Protein AF-A0A0D6M044-F1 (afdb_monomer)

Radius of gyration: 29.03 Å; Cα contacts (8 Å, |Δi|>4): 238; chains: 1; bounding box: 63×92×65 Å

pLDDT: mean 82.63, std 13.86, range [31.83, 96.88]

Sequence (262 aa):
MFDVSSTEVKHPFPAMMMDVAGEMTFWERTKSLIGHGLMKFFWRRWIADPETELFRRLIRPDFPHLIELSSKCPLVMANTNDLYDMTRPLLAKVVNIGGVGMELADAKPLPKEAILTGTPLIAIPLFGDQPKNARLIERHGIGMILQKGEISVHTVTKALAKVTGNSRYSANAKRLSRMVDRKPVSPSHLLVKWSEFVAEFQTLENLEPAGNKLNFFQYHSLDVIAFLISITAIVLFILFKVVKFAGCRIFSFCKQKKQKAE

InterPro domains:
  IPR002213 UDP-glucuronosyl/UDP-glucosyltransferase [PF00201] (113-250)
  IPR050271 UDP-glycosyltransferase [PTHR48043] (113-234)

Organism: NCBI:txid53326

Structure (mmCIF, N/CA/C/O backbone):
data_AF-A0A0D6M044-F1
#
_entry.id   AF-A0A0D6M044-F1
#
loop_
_atom_site.group_PDB
_atom_site.id
_atom_site.type_symbol
_atom_site.label_atom_id
_atom_site.label_alt_id
_atom_site.label_comp_id
_atom_site.label_asym_id
_atom_site.label_entity_id
_atom_site.label_seq_id
_atom_site.pdbx_PDB_ins_code
_atom_site.Cartn_x
_atom_site.Cartn_y
_atom_site.Cartn_z
_atom_site.occupancy
_atom_site.B_iso_or_equiv
_atom_site.auth_seq_id
_atom_site.auth_comp_id
_atom_site.auth_asym_id
_atom_site.auth_atom_id
_atom_site.pdbx_PDB_model_num
ATOM 1 N N . MET A 1 1 ? 3.783 -8.745 3.804 1.00 31.83 1 MET A N 1
ATOM 2 C CA . MET A 1 1 ? 2.932 -7.765 3.090 1.00 31.83 1 MET A CA 1
ATOM 3 C C . MET A 1 1 ? 3.812 -7.039 2.085 1.00 31.83 1 MET A C 1
ATOM 5 O O . MET A 1 1 ? 4.558 -6.150 2.468 1.00 31.83 1 MET A O 1
ATOM 9 N N . PHE A 1 2 ? 3.836 -7.505 0.835 1.00 33.88 2 PHE A N 1
ATOM 10 C CA . PHE A 1 2 ? 4.642 -6.882 -0.217 1.00 33.88 2 PHE A CA 1
ATOM 11 C C . PHE A 1 2 ? 4.010 -5.540 -0.585 1.00 33.88 2 PHE A C 1
ATOM 13 O O . PHE A 1 2 ? 2.827 -5.492 -0.924 1.00 33.88 2 PHE A O 1
ATOM 20 N N . ASP A 1 3 ? 4.770 -4.450 -0.501 1.00 38.66 3 ASP A N 1
ATOM 21 C CA . ASP A 1 3 ? 4.312 -3.158 -1.007 1.00 38.66 3 ASP A CA 1
ATOM 22 C C . ASP A 1 3 ? 4.404 -3.145 -2.535 1.00 38.66 3 ASP A C 1
ATOM 24 O O . ASP A 1 3 ? 5.370 -2.666 -3.137 1.00 38.66 3 ASP A O 1
ATOM 28 N N . VAL A 1 4 ? 3.378 -3.711 -3.167 1.00 41.78 4 VAL A N 1
ATOM 29 C CA . VAL A 1 4 ? 3.263 -3.777 -4.627 1.00 41.78 4 VAL A CA 1
ATOM 30 C C . VAL A 1 4 ? 3.033 -2.393 -5.248 1.00 41.78 4 VAL A C 1
ATOM 32 O O . VAL A 1 4 ? 3.205 -2.238 -6.454 1.00 41.78 4 VAL A O 1
ATOM 35 N N . SER A 1 5 ? 2.710 -1.367 -4.444 1.00 37.12 5 SER A N 1
ATOM 36 C CA . SER A 1 5 ? 2.535 0.010 -4.931 1.00 37.12 5 SER A CA 1
ATOM 37 C C . SER A 1 5 ? 3.862 0.686 -5.292 1.00 37.12 5 SER A C 1
ATOM 39 O O . SER A 1 5 ? 3.886 1.628 -6.082 1.00 37.12 5 SER A O 1
ATOM 41 N N . SER A 1 6 ? 4.981 0.159 -4.786 1.00 38.28 6 SER A N 1
ATOM 42 C CA . SER A 1 6 ? 6.320 0.723 -4.993 1.00 38.28 6 SER A CA 1
ATOM 43 C C . SER A 1 6 ? 6.908 0.493 -6.391 1.00 38.28 6 SER A C 1
ATOM 45 O O . SER A 1 6 ? 8.008 0.991 -6.673 1.00 38.28 6 SER A O 1
ATOM 47 N N . THR A 1 7 ? 6.212 -0.261 -7.252 1.00 41.78 7 THR A N 1
ATOM 48 C CA . THR A 1 7 ? 6.744 -0.630 -8.566 1.00 41.78 7 THR A CA 1
ATOM 49 C C . THR A 1 7 ? 6.442 0.390 -9.658 1.00 41.78 7 THR A C 1
ATOM 51 O O . THR A 1 7 ? 7.373 0.672 -10.397 1.00 41.78 7 THR A O 1
ATOM 54 N N . GLU A 1 8 ? 5.265 1.033 -9.749 1.00 45.94 8 GLU A N 1
ATOM 55 C CA . GLU A 1 8 ? 4.969 1.790 -10.992 1.00 45.94 8 GLU A CA 1
ATOM 56 C C . GLU A 1 8 ? 4.098 3.053 -10.922 1.00 45.94 8 GLU A C 1
ATOM 58 O O . GLU A 1 8 ? 3.845 3.666 -11.958 1.00 45.94 8 GLU A O 1
ATOM 63 N N . VAL A 1 9 ? 3.665 3.533 -9.753 1.00 38.09 9 VAL A N 1
ATOM 64 C CA . VAL A 1 9 ? 2.691 4.640 -9.731 1.00 38.09 9 VAL A CA 1
ATOM 65 C C . VAL A 1 9 ? 3.211 5.843 -8.954 1.00 38.09 9 VAL A C 1
ATOM 67 O O . VAL A 1 9 ? 3.193 5.882 -7.728 1.00 38.09 9 VAL A O 1
ATOM 70 N N . LYS A 1 10 ? 3.627 6.874 -9.700 1.00 41.94 10 LYS A N 1
ATOM 71 C CA . LYS A 1 10 ? 4.085 8.187 -9.206 1.00 41.94 10 LYS A CA 1
ATOM 72 C C . LYS A 1 10 ? 2.933 9.095 -8.735 1.00 41.94 10 LYS A C 1
ATOM 74 O O . LYS A 1 10 ? 2.896 10.276 -9.069 1.00 41.94 10 LYS A O 1
ATOM 79 N N . HIS A 1 11 ? 2.001 8.581 -7.942 1.00 43.28 11 HIS A N 1
ATOM 80 C CA . HIS A 1 11 ? 1.272 9.446 -7.013 1.00 43.28 11 HIS A CA 1
ATOM 81 C C . HIS A 1 11 ? 1.970 9.340 -5.664 1.00 43.28 11 HIS A C 1
ATOM 83 O O . HIS A 1 11 ? 2.534 8.288 -5.361 1.00 43.28 11 HIS A O 1
ATOM 89 N N . PRO A 1 12 ? 2.021 10.409 -4.857 1.00 53.59 12 PRO A N 1
ATOM 90 C CA . PRO A 1 12 ? 2.641 10.283 -3.562 1.00 53.59 12 PRO A CA 1
ATOM 91 C C . PRO A 1 12 ? 1.723 9.352 -2.768 1.00 53.59 12 PRO A C 1
ATOM 93 O O . PRO A 1 12 ? 0.597 9.708 -2.428 1.00 53.59 12 PRO A O 1
ATOM 96 N N . PHE A 1 13 ? 2.184 8.128 -2.543 1.00 57.59 13 PHE A N 1
ATOM 97 C CA . PHE A 1 13 ? 1.574 7.195 -1.612 1.00 57.59 13 PHE A CA 1
ATOM 98 C C . PHE A 1 13 ? 2.313 7.322 -0.289 1.00 57.59 13 PHE A C 1
ATOM 100 O O . PHE A 1 13 ? 3.541 7.452 -0.298 1.00 57.59 13 PHE A O 1
ATOM 107 N N . PRO A 1 14 ? 1.616 7.308 0.852 1.00 58.94 14 PRO A N 1
ATOM 108 C CA . PRO A 1 14 ? 2.295 7.268 2.136 1.00 58.94 14 PRO A CA 1
ATOM 109 C C . PRO A 1 14 ? 3.221 6.048 2.152 1.00 58.94 14 PRO A C 1
ATOM 111 O O . PRO A 1 14 ? 2.818 4.966 1.723 1.00 58.94 14 PRO A O 1
ATOM 114 N N . ALA A 1 15 ? 4.462 6.217 2.608 1.00 64.12 15 ALA A N 1
ATOM 115 C CA . ALA A 1 15 ? 5.323 5.066 2.857 1.00 64.12 15 ALA A CA 1
ATOM 116 C C . ALA A 1 15 ? 4.641 4.133 3.878 1.00 64.12 15 ALA A C 1
ATOM 118 O O . ALA A 1 15 ? 3.820 4.591 4.671 1.00 64.12 15 ALA A O 1
ATOM 119 N N . MET A 1 16 ? 4.980 2.839 3.878 1.00 59.84 16 MET A N 1
ATOM 120 C CA . MET A 1 16 ? 4.300 1.782 4.656 1.00 59.84 16 MET A CA 1
ATOM 121 C C . MET A 1 16 ? 4.067 2.108 6.152 1.00 59.84 16 MET A C 1
ATOM 123 O O . MET A 1 16 ? 3.141 1.571 6.747 1.00 59.84 16 MET A O 1
ATOM 127 N N . MET A 1 17 ? 4.863 3.011 6.735 1.00 60.97 17 MET A N 1
ATOM 128 C CA . MET A 1 17 ? 4.817 3.429 8.146 1.00 60.97 17 MET A CA 1
ATOM 129 C C . MET A 1 17 ? 4.310 4.868 8.357 1.00 60.97 17 MET A C 1
ATOM 131 O O . MET A 1 17 ? 4.596 5.480 9.382 1.00 60.97 17 MET A O 1
ATOM 135 N N . MET A 1 18 ? 3.646 5.465 7.367 1.00 65.56 18 MET A N 1
ATOM 136 C CA . MET A 1 18 ? 3.117 6.823 7.478 1.00 65.56 18 MET A CA 1
ATOM 137 C C . MET A 1 18 ? 1.650 6.834 7.905 1.00 65.56 18 MET A C 1
ATOM 139 O O . MET A 1 18 ? 0.807 6.166 7.306 1.00 65.56 18 MET A O 1
ATOM 143 N N . ASP A 1 19 ? 1.339 7.720 8.846 1.00 65.31 19 ASP A N 1
ATOM 144 C CA . ASP A 1 19 ? 0.001 7.936 9.409 1.00 65.31 19 ASP A CA 1
ATOM 145 C C . ASP A 1 19 ? -0.884 8.807 8.502 1.00 65.31 19 ASP A C 1
ATOM 147 O O . ASP A 1 19 ? -1.629 9.673 8.963 1.00 65.31 19 ASP A O 1
ATOM 151 N N . VAL A 1 20 ? -0.785 8.627 7.184 1.00 61.75 20 VAL A N 1
ATOM 152 C CA . VAL A 1 20 ? -1.541 9.426 6.219 1.00 61.75 20 VAL A CA 1
ATOM 153 C C . VAL A 1 20 ? -2.469 8.528 5.418 1.00 61.75 20 VAL A C 1
ATOM 155 O O . VAL A 1 20 ? -2.054 7.513 4.867 1.00 61.75 20 VAL A O 1
ATOM 158 N N . ALA A 1 21 ? -3.738 8.924 5.324 1.00 59.97 21 ALA A N 1
ATOM 159 C CA . ALA A 1 21 ? -4.678 8.350 4.373 1.00 59.97 21 ALA A CA 1
ATOM 160 C C . ALA A 1 21 ? -5.422 9.474 3.647 1.00 59.97 21 ALA A C 1
ATOM 162 O O . ALA A 1 21 ? -6.145 10.243 4.280 1.00 59.97 21 ALA A O 1
ATOM 163 N N . GLY A 1 22 ? -5.240 9.567 2.326 1.00 65.44 22 GLY A N 1
ATOM 164 C CA . GLY A 1 22 ? -5.827 10.615 1.485 1.00 65.44 22 GLY A CA 1
ATOM 165 C C . GLY A 1 22 ? -4.794 11.576 0.891 1.00 65.44 22 GLY A C 1
ATOM 166 O O . GLY A 1 22 ? -3.676 11.173 0.575 1.00 65.44 22 GLY A O 1
ATOM 167 N N . GLU A 1 23 ? -5.195 12.833 0.694 1.00 67.25 23 GLU A N 1
ATOM 168 C CA . GLU A 1 23 ? -4.336 13.874 0.123 1.00 67.25 23 GLU A CA 1
ATOM 169 C C . GLU A 1 23 ? -3.182 14.227 1.067 1.00 67.25 23 GLU A C 1
ATOM 171 O O . GLU A 1 23 ? -3.385 14.415 2.266 1.00 67.25 23 GLU A O 1
ATOM 176 N N . MET A 1 24 ? -1.971 14.322 0.512 1.00 72.88 24 MET A N 1
ATOM 177 C CA . MET A 1 24 ? -0.762 14.668 1.256 1.00 72.88 24 MET A CA 1
ATOM 178 C C . MET A 1 24 ? -0.333 16.108 0.999 1.00 72.88 24 MET A C 1
ATOM 180 O O . MET A 1 24 ? -0.189 16.550 -0.146 1.00 72.88 24 MET A O 1
ATOM 184 N N . THR A 1 25 ? -0.011 16.806 2.081 1.00 83.62 25 THR A N 1
ATOM 185 C CA . THR A 1 25 ? 0.673 18.099 2.054 1.00 83.62 25 THR A CA 1
ATOM 186 C C . THR A 1 25 ? 2.055 17.976 1.411 1.00 83.62 25 THR A C 1
ATOM 188 O O . THR A 1 25 ? 2.623 16.892 1.283 1.00 83.62 25 THR A O 1
ATOM 191 N N . PHE A 1 26 ? 2.649 19.099 1.002 1.00 83.06 26 PHE A N 1
ATOM 192 C CA . PHE A 1 26 ? 4.016 19.106 0.466 1.00 83.06 26 PHE A CA 1
ATOM 193 C C . PHE A 1 26 ? 5.018 18.386 1.385 1.00 83.06 26 PHE A C 1
ATOM 195 O O . PHE A 1 26 ? 5.770 17.536 0.919 1.00 83.06 26 PHE A O 1
ATOM 202 N N . TRP A 1 27 ? 4.975 18.650 2.692 1.00 81.81 27 TRP A N 1
ATOM 203 C CA . TRP A 1 27 ? 5.898 18.039 3.647 1.00 81.81 27 TRP A CA 1
ATOM 204 C C . TRP A 1 27 ? 5.691 16.539 3.826 1.00 81.81 27 TRP A C 1
ATOM 206 O O . TRP A 1 27 ? 6.665 15.798 3.948 1.00 81.81 27 TRP A O 1
ATOM 216 N N . GLU A 1 28 ? 4.447 16.071 3.808 1.00 80.69 28 GLU A N 1
ATOM 217 C CA . GLU A 1 28 ? 4.148 14.638 3.845 1.00 80.69 28 GLU A CA 1
ATOM 218 C C . GLU A 1 28 ? 4.622 13.945 2.571 1.00 80.69 28 GLU A C 1
ATOM 220 O O . GLU A 1 28 ? 5.217 12.875 2.652 1.00 80.69 28 GLU A O 1
ATOM 225 N N . ARG A 1 29 ? 4.472 14.584 1.405 1.00 80.94 29 ARG A N 1
ATOM 226 C CA . ARG A 1 29 ? 5.027 14.070 0.143 1.00 80.94 29 ARG A CA 1
ATOM 227 C C . ARG A 1 29 ? 6.551 13.982 0.189 1.00 80.94 29 ARG A C 1
ATOM 229 O O . ARG A 1 29 ? 7.105 12.977 -0.242 1.00 80.94 29 ARG A O 1
ATOM 236 N N . THR A 1 30 ? 7.226 14.979 0.760 1.00 82.81 30 THR A N 1
ATOM 237 C CA . THR A 1 30 ? 8.687 14.959 0.942 1.00 82.81 30 THR A CA 1
ATOM 238 C C . THR A 1 30 ? 9.122 13.830 1.875 1.00 82.81 30 THR A C 1
ATOM 240 O O . THR A 1 30 ? 10.029 13.069 1.542 1.00 82.81 30 THR A O 1
ATOM 243 N N . LYS A 1 31 ? 8.451 13.669 3.023 1.00 81.69 31 LYS A N 1
ATOM 244 C CA . LYS A 1 31 ? 8.715 12.560 3.955 1.00 81.69 31 LYS A CA 1
ATOM 245 C C . LYS A 1 31 ? 8.445 11.204 3.309 1.00 81.69 31 LYS A C 1
ATOM 247 O O . LYS A 1 31 ? 9.244 10.293 3.482 1.00 81.69 31 LYS A O 1
ATOM 252 N N . SER A 1 32 ? 7.363 11.090 2.543 1.00 81.75 32 SER A N 1
ATOM 253 C CA . SER A 1 32 ? 7.025 9.897 1.767 1.00 81.75 32 SER A CA 1
ATOM 254 C C . SER A 1 32 ? 8.131 9.563 0.766 1.00 81.75 32 SER A C 1
ATOM 256 O O . SER A 1 32 ? 8.616 8.435 0.765 1.00 81.75 32 SER A O 1
ATOM 258 N N . LEU A 1 33 ? 8.607 10.539 -0.013 1.00 81.75 33 LEU A N 1
ATOM 259 C CA . LEU A 1 33 ? 9.682 10.340 -0.988 1.00 81.75 33 LEU A CA 1
ATOM 260 C C . LEU A 1 33 ? 10.963 9.805 -0.331 1.00 81.75 33 LEU A C 1
ATOM 262 O O . LEU A 1 33 ? 11.532 8.816 -0.793 1.00 81.75 33 LEU A O 1
ATOM 266 N N . ILE A 1 34 ? 11.3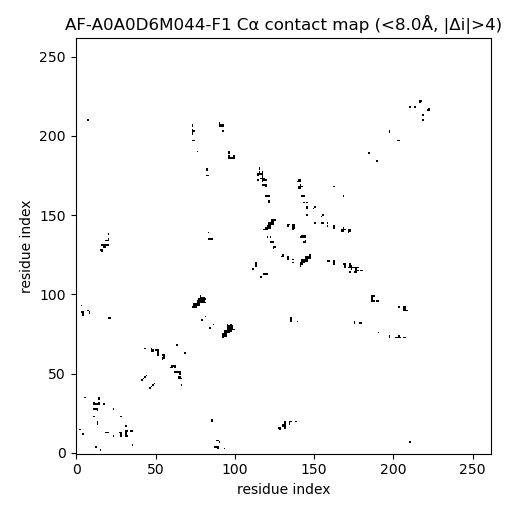89 10.431 0.770 1.00 82.31 34 ILE A N 1
ATOM 267 C CA . ILE A 1 34 ? 12.561 9.993 1.543 1.00 82.31 34 ILE A CA 1
ATOM 268 C C . ILE A 1 34 ? 12.317 8.596 2.128 1.00 82.31 34 ILE A C 1
ATOM 270 O O . ILE A 1 34 ? 13.177 7.720 2.027 1.00 82.31 34 ILE A O 1
ATOM 274 N N . GLY A 1 35 ? 11.132 8.380 2.700 1.00 80.56 35 GLY A N 1
ATOM 275 C CA . GLY A 1 35 ? 10.716 7.119 3.299 1.00 80.56 35 GLY A CA 1
ATOM 276 C C . GLY A 1 35 ? 10.762 5.963 2.307 1.00 80.56 35 GLY A C 1
ATOM 277 O O . GLY A 1 35 ? 11.345 4.934 2.620 1.00 80.56 35 GLY A O 1
ATOM 278 N N . HIS A 1 36 ? 10.238 6.138 1.093 1.00 78.56 36 HIS A N 1
ATOM 279 C CA . HIS A 1 36 ? 10.287 5.126 0.031 1.00 78.56 36 HIS A CA 1
ATOM 280 C C . HIS A 1 36 ? 11.719 4.786 -0.394 1.00 78.56 36 HIS A C 1
ATOM 282 O O . HIS A 1 36 ? 12.043 3.612 -0.581 1.00 78.56 36 HIS A O 1
ATOM 288 N N . GLY A 1 37 ? 12.592 5.793 -0.508 1.00 76.62 37 GLY A N 1
ATOM 289 C CA . GLY A 1 37 ? 14.006 5.586 -0.836 1.00 76.62 37 GLY A CA 1
ATOM 290 C C . GLY A 1 37 ? 14.747 4.788 0.240 1.00 76.62 37 GLY A C 1
ATOM 291 O O . GLY A 1 37 ? 15.375 3.771 -0.059 1.00 76.62 37 GLY A O 1
ATOM 292 N N . LEU A 1 38 ? 14.624 5.210 1.502 1.00 81.69 38 LEU A N 1
ATOM 293 C CA . LEU A 1 38 ? 15.242 4.526 2.642 1.00 81.69 38 LEU A CA 1
ATOM 294 C C . LEU A 1 38 ? 14.660 3.126 2.850 1.00 81.69 38 LEU A C 1
ATOM 296 O O . LEU A 1 38 ? 15.408 2.181 3.098 1.00 81.69 38 LEU A O 1
ATOM 300 N N . MET A 1 39 ? 13.343 2.970 2.704 1.00 79.56 39 MET A N 1
ATOM 301 C CA . MET A 1 39 ? 12.667 1.691 2.900 1.00 79.56 39 MET A CA 1
ATOM 302 C C . MET A 1 39 ? 13.170 0.644 1.911 1.00 79.56 39 MET A C 1
ATOM 304 O O . MET A 1 39 ? 13.434 -0.472 2.331 1.00 79.56 39 MET A O 1
ATOM 308 N N . LYS A 1 40 ? 13.404 0.979 0.634 1.00 74.88 40 LYS A N 1
ATOM 309 C CA . LYS A 1 40 ? 13.985 0.015 -0.322 1.00 74.88 40 LYS A CA 1
ATOM 310 C C . LYS A 1 40 ? 15.341 -0.526 0.144 1.00 7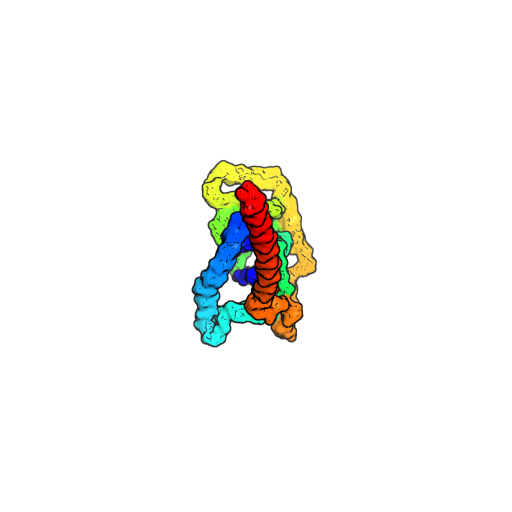4.88 40 LYS A C 1
ATOM 312 O O . LYS A 1 40 ? 15.607 -1.718 -0.003 1.00 74.88 40 LYS A O 1
ATOM 317 N N . PHE A 1 41 ? 16.178 0.329 0.729 1.00 78.75 41 PHE A N 1
ATOM 318 C CA . PHE A 1 41 ? 17.485 -0.069 1.249 1.00 78.75 41 PHE A CA 1
ATOM 319 C C . PHE A 1 41 ? 17.365 -0.923 2.520 1.00 78.75 41 PHE A C 1
ATOM 321 O O . PHE A 1 41 ? 17.923 -2.021 2.585 1.00 78.75 41 PHE A O 1
ATOM 328 N N . PHE A 1 42 ? 16.604 -0.450 3.511 1.00 84.19 42 PHE A N 1
ATOM 329 C CA . PHE A 1 42 ? 16.438 -1.152 4.785 1.00 84.19 42 PHE A CA 1
ATOM 330 C C . PHE A 1 42 ? 15.660 -2.455 4.636 1.00 84.19 42 PHE A C 1
ATOM 332 O O . PHE A 1 42 ? 16.049 -3.455 5.223 1.00 84.19 42 PHE A O 1
ATOM 339 N N . TRP A 1 43 ? 14.611 -2.481 3.816 1.00 82.38 43 TRP A N 1
ATOM 340 C CA . TRP A 1 43 ? 13.770 -3.659 3.622 1.00 82.38 43 TRP A CA 1
ATOM 341 C C . TRP A 1 43 ? 14.561 -4.835 3.057 1.00 82.38 43 TRP A C 1
ATOM 343 O O . TRP A 1 43 ? 14.425 -5.955 3.543 1.00 82.38 43 TRP A O 1
ATOM 353 N N . ARG A 1 44 ? 15.463 -4.584 2.098 1.00 84.31 44 ARG A N 1
ATOM 354 C CA . ARG A 1 44 ? 16.356 -5.630 1.595 1.00 84.31 44 ARG A CA 1
ATOM 355 C C . ARG A 1 44 ? 17.198 -6.225 2.723 1.00 84.31 44 ARG A C 1
ATOM 357 O O . ARG A 1 44 ? 17.169 -7.430 2.934 1.00 84.31 44 ARG A O 1
ATOM 364 N N . ARG A 1 45 ? 17.902 -5.375 3.472 1.00 86.12 45 ARG A N 1
ATOM 365 C CA . ARG A 1 45 ? 18.862 -5.825 4.487 1.00 86.12 45 ARG A CA 1
ATOM 366 C C . ARG A 1 45 ? 18.209 -6.413 5.737 1.00 86.12 45 ARG A C 1
ATOM 368 O O . ARG A 1 45 ? 18.763 -7.327 6.335 1.00 86.12 45 ARG A O 1
ATOM 375 N N . TRP A 1 46 ? 17.100 -5.841 6.187 1.00 85.25 46 TRP A N 1
ATOM 376 C CA . TRP A 1 46 ? 16.479 -6.183 7.468 1.00 85.25 46 TRP A CA 1
ATOM 377 C C . TRP A 1 46 ? 15.354 -7.202 7.340 1.00 85.25 46 TRP A C 1
ATOM 379 O O . TRP A 1 46 ? 15.043 -7.853 8.331 1.00 85.25 46 TRP A O 1
ATOM 389 N N . ILE A 1 47 ? 14.756 -7.350 6.154 1.00 85.88 47 ILE A N 1
ATOM 390 C CA . ILE A 1 47 ? 13.631 -8.267 5.937 1.00 85.88 47 ILE A CA 1
ATOM 391 C C . ILE A 1 47 ? 13.982 -9.306 4.876 1.00 85.88 47 ILE A C 1
ATOM 393 O O . ILE A 1 47 ? 14.030 -10.492 5.186 1.00 85.88 47 ILE A O 1
ATOM 397 N N . ALA A 1 48 ? 14.302 -8.887 3.649 1.00 87.44 48 ALA A N 1
ATOM 398 C CA . ALA A 1 48 ? 14.462 -9.836 2.549 1.00 87.44 48 ALA A CA 1
ATOM 399 C C . ALA A 1 48 ? 15.661 -10.785 2.726 1.00 87.44 48 ALA A C 1
ATOM 401 O O . ALA A 1 48 ? 15.503 -11.985 2.499 1.00 87.44 48 ALA A O 1
ATOM 402 N N . ASP A 1 49 ? 16.835 -10.280 3.129 1.00 90.75 49 ASP A N 1
ATOM 403 C CA . ASP A 1 49 ? 18.032 -11.116 3.304 1.00 90.75 49 ASP A CA 1
ATOM 404 C C . ASP A 1 49 ? 17.833 -12.133 4.460 1.00 90.75 49 ASP A C 1
ATOM 406 O O . ASP A 1 49 ? 18.029 -13.331 4.228 1.00 90.75 49 ASP A O 1
ATOM 410 N N . PRO A 1 50 ? 17.385 -11.729 5.675 1.00 92.31 50 PRO A N 1
ATOM 411 C CA . PRO A 1 50 ? 17.166 -12.671 6.778 1.00 92.31 50 PRO A CA 1
ATOM 412 C C . PRO A 1 50 ? 16.042 -13.677 6.518 1.00 92.31 50 PRO A C 1
ATOM 414 O O . PRO A 1 50 ? 16.192 -14.853 6.847 1.00 92.31 50 PRO A O 1
ATOM 417 N N . GLU A 1 51 ? 14.929 -13.247 5.912 1.00 91.25 51 GLU A N 1
ATOM 418 C CA . GLU A 1 51 ? 13.844 -14.164 5.556 1.00 91.25 51 GLU A CA 1
ATOM 419 C C . GLU A 1 51 ? 14.317 -15.173 4.505 1.00 91.25 51 GLU A C 1
ATOM 421 O O . GLU A 1 51 ? 14.113 -16.370 4.684 1.00 91.25 51 GLU A O 1
ATOM 426 N N . THR A 1 52 ? 15.015 -14.730 3.452 1.00 92.62 52 THR A N 1
ATOM 427 C CA . THR A 1 52 ? 15.555 -15.638 2.422 1.00 92.62 52 THR A CA 1
ATOM 428 C C . THR A 1 52 ? 16.453 -16.707 3.049 1.00 92.62 52 THR A C 1
ATOM 430 O O . THR A 1 52 ? 16.342 -17.883 2.707 1.00 92.62 52 THR A O 1
ATOM 433 N N . GLU A 1 53 ? 17.318 -16.322 3.988 1.00 93.19 53 GLU A N 1
ATOM 434 C CA . GLU A 1 53 ? 18.189 -17.261 4.700 1.00 93.19 53 GLU A CA 1
ATOM 435 C C . GLU A 1 53 ? 17.389 -18.261 5.547 1.00 93.19 53 GLU A C 1
ATOM 437 O O . GLU A 1 53 ? 17.700 -19.454 5.571 1.00 93.19 53 GLU A O 1
ATOM 442 N N . LEU A 1 54 ? 16.312 -17.810 6.191 1.00 94.12 54 LEU A N 1
ATOM 443 C CA . LEU A 1 54 ? 15.404 -18.687 6.926 1.00 94.12 54 LEU A CA 1
ATOM 444 C C . LEU A 1 54 ? 14.738 -19.716 5.997 1.00 94.12 54 LEU A C 1
ATOM 446 O O . LEU A 1 54 ? 14.724 -20.906 6.313 1.00 94.12 54 LEU A O 1
ATOM 450 N N . PHE A 1 55 ? 14.248 -19.289 4.828 1.00 94.12 55 PHE A N 1
ATOM 451 C CA . PHE A 1 55 ? 13.688 -20.190 3.813 1.00 94.12 55 PHE A CA 1
ATOM 452 C C . PHE A 1 55 ? 14.724 -21.203 3.318 1.00 94.12 55 PHE A C 1
ATOM 454 O O . PHE A 1 55 ? 14.397 -22.380 3.145 1.00 94.12 55 PHE A O 1
ATOM 461 N N . ARG A 1 56 ? 15.983 -20.785 3.151 1.00 95.56 56 ARG A N 1
ATOM 462 C CA . ARG A 1 56 ? 17.060 -21.696 2.746 1.00 95.56 56 ARG A CA 1
ATOM 463 C C . ARG A 1 56 ? 17.347 -22.779 3.775 1.00 95.56 56 ARG A C 1
ATOM 465 O O . ARG A 1 56 ? 17.619 -23.920 3.409 1.00 95.56 56 ARG A O 1
ATOM 472 N N . ARG A 1 57 ? 17.248 -22.432 5.058 1.00 95.75 57 ARG A N 1
ATOM 473 C CA . ARG A 1 57 ? 17.464 -23.365 6.171 1.00 95.75 57 ARG A CA 1
ATOM 474 C C . ARG A 1 57 ? 16.289 -24.304 6.408 1.00 95.75 57 ARG A C 1
ATOM 476 O O . ARG A 1 57 ? 16.516 -25.466 6.721 1.00 95.75 57 ARG A O 1
ATOM 483 N N . LEU A 1 58 ? 15.058 -23.801 6.310 1.00 95.88 58 LEU A N 1
ATOM 484 C CA . LEU A 1 58 ? 13.859 -24.545 6.714 1.00 95.88 58 LEU A CA 1
ATOM 485 C C . LEU A 1 58 ? 13.163 -25.278 5.566 1.00 95.88 58 LEU A C 1
ATOM 487 O O . LEU A 1 58 ? 12.509 -26.286 5.812 1.00 95.88 58 LEU A O 1
ATOM 491 N N . ILE A 1 59 ? 13.259 -24.767 4.336 1.00 94.00 59 ILE A N 1
ATOM 492 C CA . ILE A 1 59 ? 12.528 -25.307 3.184 1.00 94.00 59 ILE A CA 1
ATOM 493 C C . ILE A 1 59 ? 13.484 -26.008 2.220 1.00 94.00 59 ILE A C 1
ATOM 495 O O . ILE A 1 59 ? 13.326 -27.199 1.965 1.00 94.00 59 ILE A O 1
ATOM 499 N N . ARG A 1 60 ? 14.458 -25.277 1.653 1.00 94.38 60 ARG A N 1
ATOM 500 C CA . ARG A 1 60 ? 15.408 -25.829 0.670 1.00 94.38 60 ARG A CA 1
ATOM 501 C C . ARG A 1 60 ? 16.678 -24.976 0.527 1.00 94.38 60 ARG A C 1
ATOM 503 O O . ARG A 1 60 ? 16.544 -23.771 0.324 1.00 94.38 60 ARG A O 1
ATOM 510 N N . PRO A 1 61 ? 17.895 -25.553 0.533 1.00 93.69 61 PRO A N 1
ATOM 511 C CA . PRO A 1 61 ? 19.144 -24.779 0.477 1.00 93.69 61 PRO A CA 1
ATOM 512 C C . PRO A 1 61 ? 19.293 -23.865 -0.749 1.00 93.69 61 PRO A C 1
ATOM 514 O O . PRO A 1 61 ? 19.919 -22.810 -0.672 1.00 93.69 61 PRO A O 1
ATOM 517 N N . ASP A 1 62 ? 18.698 -24.247 -1.876 1.00 93.44 62 ASP A N 1
ATOM 518 C CA . ASP A 1 62 ? 18.736 -23.547 -3.162 1.00 93.44 62 ASP A CA 1
ATOM 519 C C . ASP A 1 62 ? 17.559 -22.572 -3.363 1.00 93.44 62 ASP A C 1
ATOM 521 O O . ASP A 1 62 ? 17.263 -22.172 -4.489 1.00 93.44 62 ASP A O 1
ATOM 525 N N . PHE A 1 63 ? 16.867 -22.174 -2.287 1.00 93.38 63 PHE A N 1
ATOM 526 C CA . PHE A 1 63 ? 15.731 -21.259 -2.386 1.00 93.38 63 PHE A CA 1
ATOM 527 C C . PHE A 1 63 ? 16.153 -19.912 -3.021 1.00 93.38 63 PHE A C 1
ATOM 529 O O . PHE A 1 63 ? 17.133 -19.290 -2.567 1.00 93.38 63 PHE A O 1
ATOM 536 N N . PRO A 1 64 ? 15.436 -19.439 -4.064 1.00 91.94 64 PRO A N 1
ATOM 537 C CA . PRO A 1 64 ? 15.753 -18.188 -4.746 1.00 91.94 64 PRO A CA 1
ATOM 538 C C . PRO A 1 64 ? 15.572 -16.991 -3.812 1.00 91.94 64 PRO A C 1
ATOM 540 O O . PRO A 1 64 ? 14.821 -17.036 -2.840 1.00 91.94 64 PRO A O 1
ATOM 543 N N . HIS A 1 65 ? 16.257 -15.888 -4.103 1.00 91.06 65 HIS A N 1
ATOM 544 C CA . HIS A 1 65 ? 16.146 -14.702 -3.261 1.00 91.06 65 HIS A CA 1
ATOM 545 C C . HIS A 1 65 ? 14.732 -14.111 -3.324 1.00 91.06 65 HIS A C 1
ATOM 547 O O . HIS A 1 65 ? 14.187 -13.942 -4.414 1.00 91.06 65 HIS A O 1
ATOM 553 N N . LEU A 1 66 ? 14.147 -13.722 -2.185 1.00 87.06 66 LEU A N 1
ATOM 554 C CA . LEU A 1 66 ? 12.751 -13.255 -2.127 1.00 87.06 66 LEU A CA 1
ATOM 555 C C . LEU A 1 66 ? 12.470 -12.052 -3.042 1.00 87.06 66 LEU A C 1
ATOM 557 O O . LEU A 1 66 ? 11.405 -11.963 -3.649 1.00 87.06 66 LEU A O 1
ATOM 561 N N . ILE A 1 67 ? 13.441 -11.148 -3.199 1.00 84.00 67 ILE A N 1
ATOM 562 C CA . ILE A 1 67 ? 13.322 -10.008 -4.129 1.00 84.00 67 ILE A CA 1
ATOM 563 C C . ILE A 1 67 ? 13.232 -10.486 -5.583 1.00 84.00 67 ILE A C 1
ATOM 565 O O . ILE A 1 67 ? 12.418 -9.973 -6.342 1.00 84.00 67 ILE A O 1
ATOM 569 N N . GLU A 1 68 ? 14.022 -11.488 -5.962 1.00 83.75 68 GLU A N 1
ATOM 570 C CA . GLU A 1 68 ? 14.001 -12.046 -7.317 1.00 83.75 68 GLU A CA 1
ATOM 571 C C . GLU A 1 68 ? 12.727 -12.859 -7.567 1.00 83.75 68 GLU A C 1
ATOM 573 O O . GLU A 1 68 ? 12.139 -12.798 -8.643 1.00 83.75 68 GLU A O 1
ATOM 578 N N . LEU A 1 69 ? 12.259 -13.589 -6.555 1.00 84.88 69 LEU A N 1
ATOM 579 C CA . LEU A 1 69 ? 10.993 -14.302 -6.635 1.00 84.88 69 LEU A CA 1
ATOM 580 C C . LEU A 1 69 ? 9.832 -13.320 -6.826 1.00 84.88 69 LEU A C 1
ATOM 582 O O . LEU A 1 69 ? 9.022 -13.494 -7.729 1.00 84.88 69 LEU A O 1
ATOM 586 N N . SER A 1 70 ? 9.793 -12.247 -6.031 1.00 81.62 70 SER A N 1
ATOM 587 C CA . SER A 1 70 ? 8.726 -11.244 -6.121 1.00 81.62 70 SER A CA 1
ATOM 588 C C . SER A 1 70 ? 8.715 -10.468 -7.442 1.00 81.62 70 SER A C 1
ATOM 590 O O . SER A 1 70 ? 7.635 -10.086 -7.897 1.00 81.62 70 SER A O 1
ATOM 592 N N . SER A 1 71 ? 9.868 -10.269 -8.095 1.00 78.25 71 SER A N 1
ATOM 593 C CA . SER A 1 71 ? 9.910 -9.648 -9.425 1.00 78.25 71 SER A CA 1
ATOM 594 C C . SER A 1 71 ? 9.358 -10.566 -10.518 1.00 78.25 71 SER A C 1
ATOM 596 O O . SER A 1 71 ? 8.707 -10.069 -11.435 1.00 78.25 71 SER A O 1
ATOM 598 N N . LYS A 1 72 ? 9.541 -11.887 -10.385 1.00 80.12 72 LYS A N 1
ATOM 599 C CA . LYS A 1 72 ? 9.059 -12.911 -11.331 1.00 80.12 72 LYS A CA 1
ATOM 600 C C . LYS A 1 72 ? 7.641 -13.415 -11.0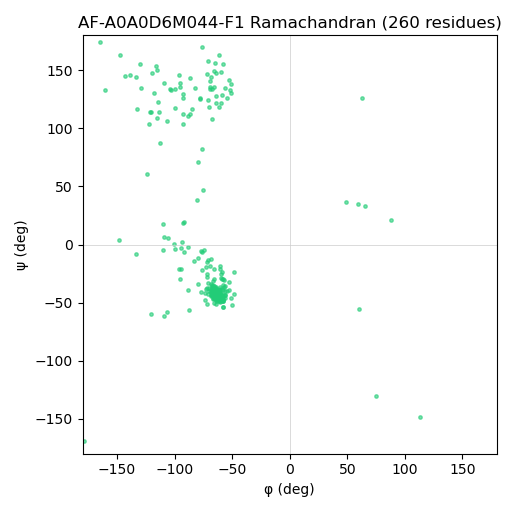46 1.00 80.12 72 LYS A C 1
ATOM 602 O O . LYS A 1 72 ? 7.137 -14.253 -11.786 1.00 80.12 72 LYS A O 1
ATOM 607 N N . CYS A 1 73 ? 6.988 -12.938 -9.985 1.00 84.38 73 CYS A N 1
ATOM 608 C CA . CYS A 1 73 ? 5.627 -13.360 -9.665 1.00 84.38 73 CYS A CA 1
ATOM 609 C C . CYS A 1 73 ? 4.637 -12.922 -10.770 1.00 84.38 73 CYS A C 1
ATOM 611 O O . CYS A 1 73 ? 4.492 -11.706 -10.994 1.00 84.38 73 CYS A O 1
ATOM 613 N N . PRO A 1 74 ? 3.914 -13.875 -11.399 1.00 85.38 74 PRO A N 1
ATOM 614 C CA . PRO A 1 74 ? 2.959 -13.590 -12.474 1.00 85.38 74 PRO A CA 1
ATOM 615 C C . PRO A 1 74 ? 1.687 -12.912 -11.953 1.00 85.38 74 PRO A C 1
ATOM 617 O O . PRO A 1 74 ? 1.058 -12.136 -12.665 1.00 85.38 74 PRO A O 1
ATOM 620 N N . LEU A 1 75 ? 1.327 -13.172 -10.693 1.00 89.94 75 LEU A N 1
ATOM 621 C CA . LEU A 1 75 ? 0.157 -12.617 -10.024 1.00 89.94 75 LEU A CA 1
ATOM 622 C C . LEU A 1 75 ? 0.480 -12.341 -8.554 1.00 89.94 75 LEU A C 1
ATOM 624 O O . LEU A 1 75 ? 1.210 -13.102 -7.916 1.00 89.94 75 LEU A O 1
ATOM 628 N N . VAL A 1 76 ? -0.090 -11.274 -7.999 1.00 89.06 76 VAL A N 1
ATOM 629 C CA . VAL A 1 76 ? -0.028 -10.974 -6.567 1.00 89.06 76 VAL A CA 1
ATOM 630 C C . VAL A 1 76 ? -1.440 -10.912 -6.008 1.00 89.06 76 VAL A C 1
ATOM 632 O O . VAL A 1 76 ? -2.210 -10.011 -6.328 1.00 89.06 76 VAL A O 1
ATOM 635 N N . MET A 1 77 ? -1.759 -11.861 -5.133 1.00 90.12 77 MET A N 1
ATOM 636 C CA . MET A 1 77 ? -3.017 -11.892 -4.398 1.00 90.12 77 MET A CA 1
ATOM 637 C C . MET A 1 77 ? -2.836 -11.184 -3.056 1.00 90.12 77 MET A C 1
ATOM 639 O O . MET A 1 77 ? -2.098 -11.649 -2.187 1.00 90.12 77 MET A O 1
ATOM 643 N N . ALA A 1 78 ? -3.486 -10.036 -2.889 1.00 88.31 78 ALA A N 1
ATOM 644 C CA . ALA A 1 78 ? -3.408 -9.245 -1.671 1.00 88.31 78 ALA A CA 1
ATOM 645 C C . ALA A 1 78 ? -4.672 -9.428 -0.823 1.00 88.31 78 ALA A C 1
ATOM 647 O O . ALA A 1 78 ? -5.804 -9.309 -1.301 1.00 88.31 78 ALA A O 1
ATOM 648 N N . ASN A 1 79 ? -4.486 -9.670 0.477 1.00 87.81 79 ASN A N 1
ATOM 649 C CA . ASN A 1 79 ? -5.584 -9.680 1.438 1.00 87.81 79 ASN A CA 1
ATOM 650 C C . ASN A 1 79 ? -5.949 -8.241 1.828 1.00 87.81 79 ASN A C 1
ATOM 652 O O . ASN A 1 79 ? -5.614 -7.744 2.898 1.00 87.81 79 ASN A O 1
ATOM 656 N N . THR A 1 80 ? -6.557 -7.524 0.894 1.00 85.12 80 THR A N 1
ATOM 657 C CA . THR A 1 80 ? -6.959 -6.126 1.034 1.00 85.12 80 THR A CA 1
ATOM 658 C C . THR A 1 80 ? -8.338 -5.956 0.417 1.00 85.12 80 THR A C 1
ATOM 660 O O . THR A 1 80 ? -8.672 -6.642 -0.543 1.00 85.12 80 THR A O 1
ATOM 663 N N . ASN A 1 81 ? -9.165 -5.080 0.985 1.00 86.25 81 ASN A N 1
ATOM 664 C CA . ASN A 1 81 ? -10.535 -4.885 0.534 1.00 86.25 81 ASN A CA 1
ATOM 665 C C . ASN A 1 81 ? -10.722 -3.486 -0.060 1.00 86.25 81 ASN A C 1
ATOM 667 O O . ASN A 1 81 ? -10.694 -2.490 0.662 1.00 86.25 81 ASN A O 1
ATOM 671 N N . ASP A 1 82 ? -10.990 -3.432 -1.362 1.00 86.81 82 ASP A N 1
ATOM 672 C CA . ASP A 1 82 ? -11.154 -2.179 -2.112 1.00 86.81 82 ASP A CA 1
ATOM 673 C C . ASP A 1 82 ? -12.294 -1.289 -1.614 1.00 86.81 82 ASP A C 1
ATOM 675 O O . ASP A 1 82 ? -12.295 -0.087 -1.859 1.00 86.81 82 ASP A O 1
ATOM 679 N N . LEU A 1 83 ? -13.270 -1.859 -0.902 1.00 87.19 83 LEU A N 1
ATOM 680 C CA . LEU A 1 83 ? -14.425 -1.109 -0.414 1.00 87.19 83 LEU A CA 1
ATOM 681 C C . LEU A 1 83 ? -14.074 -0.151 0.725 1.00 87.19 83 LEU A C 1
ATOM 683 O O . LEU A 1 83 ? -14.796 0.823 0.934 1.00 87.19 83 LEU A O 1
ATOM 687 N N . TYR A 1 84 ? -13.006 -0.435 1.476 1.00 85.25 84 TYR A N 1
ATOM 688 C CA . TYR A 1 84 ? -12.587 0.408 2.594 1.00 85.25 84 TYR A CA 1
ATOM 689 C C . TYR A 1 84 ? -11.099 0.737 2.648 1.00 85.25 84 TYR A C 1
ATOM 691 O O . TYR A 1 84 ? -10.715 1.587 3.454 1.00 85.25 84 TYR A O 1
ATOM 699 N N . ASP A 1 85 ? -10.258 0.133 1.813 1.00 84.69 85 ASP A N 1
ATOM 700 C CA . ASP A 1 85 ? -8.884 0.600 1.659 1.00 84.69 85 ASP A CA 1
ATOM 701 C C . ASP A 1 85 ? -8.829 1.882 0.807 1.00 84.69 85 ASP A C 1
ATOM 703 O O . ASP A 1 85 ? -9.810 2.342 0.217 1.00 84.69 85 ASP A O 1
ATOM 707 N N . MET A 1 86 ? -7.662 2.512 0.764 1.00 78.75 86 MET A N 1
ATOM 708 C CA . MET A 1 86 ? -7.416 3.633 -0.126 1.00 78.75 86 MET A CA 1
ATOM 709 C C . MET A 1 86 ? -7.369 3.177 -1.581 1.00 78.75 86 MET A C 1
ATOM 711 O O . MET A 1 86 ? -6.625 2.258 -1.928 1.00 78.75 86 MET A O 1
ATOM 715 N N . THR A 1 87 ? -8.069 3.912 -2.443 1.00 75.19 87 THR A N 1
ATOM 716 C CA . THR A 1 87 ? -7.907 3.798 -3.889 1.00 75.19 87 THR A CA 1
ATOM 717 C C . THR A 1 87 ? -6.475 4.166 -4.274 1.00 75.19 87 THR A C 1
ATOM 719 O O . THR A 1 87 ? -6.005 5.280 -4.036 1.00 75.19 87 THR A O 1
ATOM 722 N N . ARG A 1 88 ? -5.764 3.203 -4.857 1.00 75.62 88 ARG A N 1
ATOM 723 C CA . ARG A 1 88 ? -4.429 3.378 -5.427 1.00 75.62 88 ARG A CA 1
ATOM 724 C C . ARG A 1 88 ? -4.406 2.723 -6.804 1.00 75.62 88 ARG A C 1
ATOM 726 O O . ARG A 1 88 ? -5.054 1.692 -6.968 1.00 75.62 88 ARG A O 1
ATOM 733 N N . PRO A 1 89 ? -3.697 3.282 -7.790 1.00 75.69 89 PRO A N 1
ATOM 734 C CA . PRO A 1 89 ? -3.467 2.586 -9.037 1.00 75.69 89 PRO A CA 1
ATOM 735 C C . PRO A 1 89 ? -2.636 1.338 -8.733 1.00 75.69 89 PRO A C 1
ATOM 737 O O . PRO A 1 89 ? -1.637 1.383 -8.011 1.00 75.69 89 PRO A O 1
ATOM 740 N N . LEU A 1 90 ? -3.132 0.209 -9.212 1.00 79.31 90 LEU A N 1
ATOM 741 C CA . LEU A 1 90 ? -2.534 -1.102 -9.044 1.00 79.31 90 LEU A CA 1
ATOM 742 C C . LEU A 1 90 ? -2.132 -1.608 -10.418 1.00 79.31 90 LEU A C 1
ATOM 744 O O . LEU A 1 90 ? -2.772 -1.287 -11.420 1.00 79.31 90 LEU A O 1
ATOM 748 N N . LEU A 1 91 ? -1.083 -2.420 -10.453 1.00 82.25 91 LEU A N 1
ATOM 749 C CA . LEU A 1 91 ? -0.793 -3.200 -11.646 1.00 82.25 91 LEU A CA 1
ATOM 750 C C . LEU A 1 91 ? -1.929 -4.188 -11.886 1.00 82.25 91 LEU A C 1
ATOM 752 O O . LEU A 1 91 ? -2.482 -4.731 -10.931 1.00 82.25 91 LEU A O 1
ATOM 756 N N . ALA A 1 92 ? -2.209 -4.486 -13.153 1.00 84.25 92 ALA A N 1
ATOM 757 C CA . ALA A 1 92 ? -3.234 -5.458 -13.525 1.00 84.25 92 ALA A CA 1
ATOM 758 C C . ALA A 1 92 ? -2.965 -6.862 -12.941 1.00 84.25 92 ALA A C 1
ATOM 760 O O . ALA A 1 92 ? -3.898 -7.628 -12.725 1.00 84.25 92 ALA A O 1
ATOM 761 N N . LYS A 1 93 ? -1.700 -7.177 -12.618 1.00 87.25 93 LYS A N 1
ATOM 762 C CA . LYS A 1 93 ? -1.308 -8.417 -11.932 1.00 87.25 93 LYS A CA 1
ATOM 763 C C . LYS A 1 93 ? -1.601 -8.454 -10.427 1.00 87.25 93 LYS A C 1
ATOM 765 O O . LYS A 1 93 ? -1.360 -9.480 -9.794 1.00 87.25 93 LYS A O 1
ATOM 770 N N . VAL A 1 94 ? -2.046 -7.352 -9.820 1.00 88.31 94 VAL A N 1
ATOM 771 C CA . VAL A 1 94 ? -2.382 -7.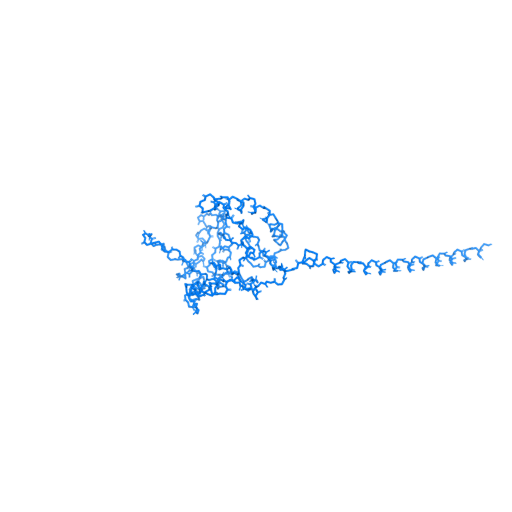297 -8.390 1.00 88.31 94 VAL A CA 1
ATOM 772 C C . VAL A 1 94 ? -3.883 -7.425 -8.225 1.00 88.31 94 VAL A C 1
ATOM 774 O O . VAL A 1 94 ? -4.640 -6.558 -8.652 1.00 88.31 94 VAL A O 1
ATOM 777 N N . VAL A 1 95 ? -4.301 -8.487 -7.548 1.00 89.88 95 VAL A N 1
ATOM 778 C CA . VAL A 1 95 ? -5.706 -8.777 -7.281 1.00 89.88 95 VAL A CA 1
ATOM 779 C C . VAL A 1 95 ? -5.960 -8.683 -5.787 1.00 89.88 95 VAL A C 1
ATOM 781 O O . VAL A 1 95 ? -5.349 -9.392 -4.983 1.00 89.88 95 VAL A O 1
ATOM 784 N N . ASN A 1 96 ? -6.903 -7.825 -5.417 1.00 90.25 96 ASN A N 1
ATOM 785 C CA . ASN A 1 96 ? -7.351 -7.672 -4.045 1.00 90.25 96 ASN A CA 1
ATOM 786 C C . ASN A 1 96 ? -8.486 -8.655 -3.764 1.00 90.25 96 ASN A C 1
ATOM 788 O O . ASN A 1 96 ? -9.590 -8.532 -4.288 1.00 90.25 96 ASN A O 1
ATOM 792 N N . ILE A 1 97 ? -8.197 -9.652 -2.934 1.00 88.62 97 ILE A N 1
ATOM 793 C CA . ILE A 1 97 ? -9.174 -10.668 -2.542 1.00 88.62 97 ILE A CA 1
ATOM 794 C C . ILE A 1 97 ? -9.945 -10.168 -1.317 1.00 88.62 97 ILE A C 1
ATOM 796 O O . ILE A 1 97 ? -11.164 -10.014 -1.373 1.00 88.62 97 ILE A O 1
ATOM 800 N N . GLY A 1 98 ? -9.205 -9.830 -0.253 1.00 83.81 98 GLY A N 1
ATOM 801 C CA . GLY A 1 98 ? -9.691 -9.179 0.967 1.00 83.81 98 GLY A CA 1
ATOM 802 C C . GLY A 1 98 ? -10.711 -9.982 1.776 1.00 83.81 98 GLY A C 1
ATOM 803 O O . GLY A 1 98 ? -11.773 -10.320 1.278 1.00 83.81 98 GLY A O 1
ATOM 804 N N . GLY A 1 99 ? -10.454 -10.195 3.065 1.00 77.81 99 GLY A N 1
ATOM 805 C CA . GLY A 1 99 ? -11.362 -10.955 3.935 1.00 77.81 99 GLY A CA 1
ATOM 806 C C . GLY A 1 99 ? -11.095 -12.460 3.922 1.00 77.81 99 GLY A C 1
ATOM 807 O O . GLY A 1 99 ? -11.975 -13.242 4.264 1.00 77.81 99 GLY A O 1
ATOM 808 N N . VAL A 1 100 ? -9.883 -12.864 3.529 1.00 79.00 100 VAL A N 1
ATOM 809 C CA . VAL A 1 100 ? -9.386 -14.224 3.765 1.00 79.00 100 VAL A CA 1
ATOM 810 C C . VAL A 1 100 ? -8.795 -14.258 5.172 1.00 79.00 100 VAL A C 1
ATOM 812 O O . VAL A 1 100 ? -7.834 -13.541 5.457 1.00 79.00 100 VAL A O 1
ATOM 815 N N . GLY A 1 101 ? -9.385 -15.060 6.051 1.00 72.38 101 GLY A N 1
ATOM 816 C CA . GLY A 1 101 ? -8.899 -15.308 7.407 1.00 72.38 101 GLY A CA 1
ATOM 817 C C . GLY A 1 101 ? -8.498 -16.770 7.578 1.00 72.38 101 GLY A C 1
ATOM 818 O O . GLY A 1 101 ? -9.014 -17.642 6.884 1.00 72.38 101 GLY A O 1
ATOM 819 N N . MET A 1 102 ? -7.572 -17.036 8.498 1.00 66.06 102 MET A N 1
ATOM 820 C CA . MET A 1 102 ? -7.247 -18.399 8.915 1.00 66.06 102 MET A CA 1
ATOM 821 C C . MET A 1 102 ? -8.204 -18.801 10.038 1.00 66.06 102 MET A C 1
ATOM 823 O O . MET A 1 102 ? -8.124 -18.256 11.138 1.00 66.06 102 MET A O 1
ATOM 827 N N . GLU A 1 103 ? -9.094 -19.749 9.770 1.00 65.31 103 GLU A N 1
ATOM 828 C CA . GLU A 1 103 ? -9.902 -20.394 10.804 1.00 65.31 103 GLU A CA 1
ATOM 829 C C . GLU A 1 103 ? -9.163 -21.654 11.264 1.00 65.31 103 GLU A C 1
ATOM 831 O O . GLU A 1 103 ? -9.091 -22.655 10.554 1.00 65.31 103 GLU A O 1
ATOM 836 N N . LEU A 1 104 ? -8.531 -21.583 12.436 1.00 66.44 104 LEU A N 1
ATOM 837 C CA . LEU A 1 104 ? -7.946 -22.757 13.078 1.00 66.44 104 LEU A CA 1
ATOM 838 C C . LEU A 1 104 ? -9.079 -23.554 13.729 1.00 66.44 104 LEU A C 1
ATOM 840 O O . LEU A 1 104 ? -9.823 -22.993 14.532 1.00 66.44 104 LEU A O 1
ATOM 844 N N . ALA A 1 105 ? -9.184 -24.845 13.403 1.00 66.88 105 ALA A N 1
ATOM 845 C CA . ALA A 1 105 ? -10.267 -25.724 13.860 1.00 66.88 105 ALA A CA 1
ATOM 846 C C . ALA A 1 105 ? -10.460 -25.721 15.391 1.00 66.88 105 ALA A C 1
ATOM 848 O O . ALA A 1 105 ? -11.590 -25.801 15.864 1.00 66.88 105 ALA A O 1
ATOM 849 N N . ASP A 1 106 ? -9.372 -25.544 16.147 1.00 75.06 106 ASP A N 1
ATOM 850 C CA . ASP A 1 106 ? -9.367 -25.574 17.615 1.00 75.06 106 ASP A CA 1
ATOM 851 C C . ASP A 1 106 ? -9.235 -24.184 18.267 1.00 75.06 106 ASP A C 1
ATOM 853 O O . ASP A 1 106 ? -9.091 -24.066 19.487 1.00 75.06 106 ASP A O 1
ATOM 857 N N . ALA A 1 107 ? -9.249 -23.098 17.485 1.00 69.69 107 ALA A N 1
ATOM 858 C CA . ALA A 1 107 ? -9.129 -21.756 18.042 1.00 69.69 107 ALA A CA 1
ATOM 859 C C . ALA A 1 107 ? -10.478 -21.240 18.549 1.00 69.69 107 ALA A C 1
ATOM 861 O O . ALA A 1 107 ? -11.500 -21.298 17.866 1.00 69.69 107 ALA A O 1
ATOM 862 N N . LYS A 1 108 ? -10.465 -20.647 19.749 1.00 70.88 108 LYS A N 1
ATOM 863 C CA . LYS A 1 108 ? -11.617 -19.909 20.272 1.00 70.88 108 LYS A CA 1
ATOM 864 C C . LYS A 1 108 ? -12.020 -18.835 19.248 1.00 70.88 108 LYS A C 1
ATOM 866 O O . LYS A 1 108 ? -11.160 -18.025 18.890 1.00 70.88 108 LYS A O 1
ATOM 871 N N . PRO A 1 109 ? -13.290 -18.785 18.805 1.00 60.19 109 PRO A N 1
ATOM 872 C CA . PRO A 1 109 ? -13.709 -17.823 17.801 1.00 60.19 109 PRO A CA 1
ATOM 873 C C . PRO A 1 109 ? -13.462 -16.412 18.327 1.00 60.19 109 PRO A C 1
ATOM 875 O O . PRO A 1 109 ? -13.948 -16.031 19.399 1.00 60.19 109 PRO A O 1
ATOM 878 N N . LEU A 1 110 ? -12.664 -15.648 17.584 1.00 57.53 110 LEU A N 1
ATOM 879 C CA . LEU A 1 110 ? -12.465 -14.238 17.873 1.00 57.53 110 LEU A CA 1
ATOM 880 C C . LEU A 1 110 ? -13.792 -13.494 17.660 1.00 57.53 110 LEU A C 1
ATOM 882 O O . LEU A 1 110 ? -14.599 -13.893 16.813 1.00 57.53 110 LEU A O 1
ATOM 886 N N . PRO A 1 111 ? -14.042 -12.404 18.407 1.00 62.59 111 PRO A N 1
ATOM 887 C CA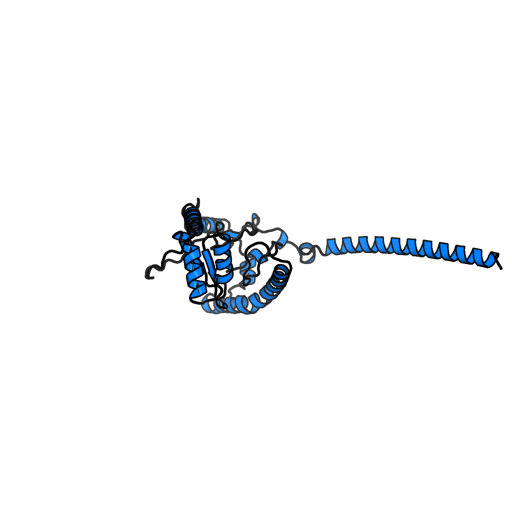 . PRO A 1 111 ? -15.136 -11.502 18.089 1.00 62.59 111 PRO A CA 1
ATOM 888 C C . PRO A 1 111 ? -15.039 -11.108 16.616 1.00 62.59 111 PRO A C 1
ATOM 890 O O . PRO A 1 111 ? -13.962 -10.731 16.150 1.00 62.59 111 PRO A O 1
ATOM 893 N N . LYS A 1 112 ? -16.155 -11.217 15.886 1.00 68.31 112 LYS A N 1
ATOM 894 C CA . LYS A 1 112 ? -16.209 -10.805 14.480 1.00 68.31 112 LYS A CA 1
ATOM 895 C C . LYS A 1 112 ? -15.664 -9.384 14.351 1.00 68.31 112 LYS A C 1
ATOM 897 O O . LYS A 1 112 ? -15.970 -8.526 15.181 1.00 68.31 112 LYS A O 1
ATOM 902 N N . GLU A 1 113 ? -14.868 -9.152 13.312 1.00 79.62 113 GLU A N 1
ATOM 903 C CA . GLU A 1 113 ? -14.259 -7.849 13.062 1.00 79.62 113 GLU A CA 1
ATOM 904 C C . GLU A 1 113 ? -15.316 -6.739 13.061 1.00 79.62 113 GLU A C 1
ATOM 906 O O . GLU A 1 113 ? -16.421 -6.905 12.539 1.00 79.62 113 GLU A O 1
ATOM 911 N N . ALA A 1 114 ? -14.968 -5.576 13.610 1.00 82.56 114 ALA A N 1
ATOM 912 C CA . ALA A 1 114 ? -15.919 -4.482 13.798 1.00 82.56 114 ALA A CA 1
ATOM 913 C C . ALA A 1 114 ? -16.551 -3.973 12.489 1.00 82.56 114 ALA A C 1
ATOM 915 O O . ALA A 1 114 ? -17.696 -3.516 12.486 1.00 82.56 114 ALA A O 1
ATOM 916 N N . ILE A 1 115 ? -15.830 -4.085 11.366 1.00 85.19 115 ILE A N 1
ATOM 917 C CA . ILE A 1 115 ? -16.364 -3.766 10.036 1.00 85.19 115 ILE A CA 1
ATOM 918 C C . ILE A 1 115 ? -17.456 -4.765 9.648 1.00 85.19 115 ILE A C 1
ATOM 920 O O . ILE A 1 115 ? -18.490 -4.347 9.138 1.00 85.19 115 ILE A O 1
ATOM 924 N N . LEU A 1 116 ? -17.274 -6.059 9.925 1.00 85.69 116 LEU A N 1
ATOM 925 C CA . LEU A 1 116 ? -18.272 -7.088 9.622 1.00 85.69 116 LEU A CA 1
ATOM 926 C C . LEU A 1 116 ? -19.530 -6.910 10.471 1.00 85.69 116 LEU A C 1
ATOM 928 O O . LEU A 1 116 ? -20.637 -7.051 9.960 1.00 85.69 116 LEU A O 1
ATOM 932 N N . THR A 1 117 ? -19.387 -6.532 11.742 1.00 88.31 117 THR A N 1
ATOM 933 C CA . THR A 1 117 ? -20.535 -6.297 12.635 1.00 88.31 117 THR A CA 1
ATOM 934 C C . THR A 1 117 ? -21.200 -4.934 12.433 1.00 88.31 117 THR A C 1
ATOM 936 O O . THR A 1 117 ? -22.289 -4.700 12.957 1.00 88.31 117 THR A O 1
ATOM 939 N N . GLY A 1 118 ? -20.572 -4.022 11.685 1.00 90.31 118 GLY A N 1
ATOM 940 C CA . GLY A 1 118 ? -21.070 -2.661 11.490 1.00 90.31 118 GLY A CA 1
ATOM 941 C C . GLY A 1 118 ? -21.066 -1.836 12.778 1.00 90.31 118 GLY A C 1
ATOM 942 O O . GLY A 1 118 ? -21.945 -0.990 12.975 1.00 90.31 118 GLY A O 1
ATOM 943 N N . THR A 1 119 ? -20.094 -2.091 13.655 1.00 91.50 119 THR A N 1
ATOM 944 C CA . THR A 1 119 ? -19.960 -1.413 14.947 1.00 91.50 119 THR A CA 1
ATOM 945 C C . THR A 1 119 ? -19.039 -0.199 14.812 1.00 91.50 119 THR A C 1
ATOM 947 O O . THR A 1 119 ? -17.929 -0.339 14.299 1.00 91.50 119 THR A O 1
ATOM 950 N N . PRO A 1 120 ? -19.453 0.991 15.283 1.00 93.31 120 PRO A N 1
ATOM 951 C CA . PRO A 1 120 ? -18.570 2.146 15.358 1.00 93.31 120 PRO A CA 1
ATOM 952 C C . PRO A 1 120 ? -17.334 1.916 16.229 1.00 93.31 120 PRO A C 1
ATOM 954 O O . PRO A 1 120 ? -17.404 1.211 17.234 1.00 93.31 120 PRO A O 1
ATOM 957 N N . LEU A 1 121 ? -16.222 2.561 15.880 1.00 92.38 121 LEU A N 1
ATOM 958 C CA . LEU A 1 121 ? -14.922 2.327 16.512 1.00 92.38 121 LEU A CA 1
ATOM 959 C C . LEU A 1 121 ? -14.335 3.576 17.176 1.00 92.38 121 LEU A C 1
ATOM 961 O O . LEU A 1 121 ? -14.474 4.696 16.687 1.00 92.38 121 LEU A O 1
ATOM 965 N N . ILE A 1 122 ? -13.598 3.365 18.264 1.00 93.88 122 ILE A N 1
ATOM 966 C CA . ILE A 1 122 ? -12.612 4.323 18.773 1.00 93.88 122 ILE A CA 1
ATOM 967 C C . ILE A 1 122 ? -11.254 3.640 18.635 1.00 93.88 122 ILE A C 1
ATOM 969 O O . ILE A 1 122 ? -10.979 2.658 19.319 1.00 93.88 122 ILE A O 1
ATOM 973 N N . ALA A 1 123 ? -10.437 4.118 17.702 1.00 91.94 123 ALA A N 1
ATOM 974 C CA . ALA A 1 123 ? -9.134 3.549 17.401 1.00 91.94 123 ALA A CA 1
ATOM 975 C C . ALA A 1 123 ? -8.051 4.254 18.219 1.00 91.94 123 ALA A C 1
ATOM 977 O O . ALA A 1 123 ? -7.921 5.475 18.151 1.00 91.94 123 ALA A O 1
ATOM 978 N N . ILE A 1 124 ? -7.258 3.477 18.954 1.00 93.44 124 ILE A N 1
ATOM 979 C CA . ILE A 1 124 ? -6.082 3.957 19.685 1.00 93.44 124 ILE A CA 1
ATOM 980 C C . ILE A 1 124 ? -4.851 3.345 19.014 1.00 93.44 124 ILE A C 1
ATOM 982 O O . ILE A 1 124 ? -4.449 2.239 19.380 1.00 93.44 124 ILE A O 1
ATOM 986 N N . PRO A 1 125 ? -4.294 3.993 17.978 1.00 89.56 125 PRO A N 1
ATOM 987 C CA . PRO A 1 125 ? -3.165 3.435 17.253 1.00 89.56 125 PRO A CA 1
ATOM 988 C C . PRO A 1 125 ? -1.903 3.447 18.123 1.00 89.56 125 PRO A C 1
ATOM 990 O O . PRO A 1 125 ? -1.605 4.440 18.791 1.00 89.56 125 PRO A O 1
ATOM 993 N N . LEU A 1 126 ? -1.159 2.337 18.111 1.00 86.50 126 LEU A N 1
ATOM 994 C CA . LEU A 1 126 ? 0.103 2.208 18.845 1.00 86.50 126 LEU A CA 1
ATOM 995 C C . LEU A 1 126 ? 1.323 2.235 17.919 1.00 86.50 126 LEU A C 1
ATOM 997 O O . LEU A 1 126 ? 2.205 3.068 18.104 1.00 86.50 126 LEU A O 1
ATOM 1001 N N . PHE A 1 127 ? 1.394 1.314 16.956 1.00 78.44 127 PHE A N 1
ATOM 1002 C CA . PHE A 1 127 ? 2.491 1.197 15.988 1.00 78.44 127 PHE A CA 1
ATOM 1003 C C . PHE A 1 127 ? 2.086 0.301 14.807 1.00 78.44 127 PHE A C 1
ATOM 1005 O O . PHE A 1 127 ? 1.022 -0.321 14.822 1.00 78.44 127 PHE A O 1
ATOM 1012 N N . GLY A 1 128 ? 2.957 0.219 13.797 1.00 81.69 128 GLY A N 1
ATOM 1013 C CA . GLY A 1 128 ? 2.776 -0.655 12.639 1.00 81.69 128 GLY A CA 1
ATOM 1014 C C . GLY A 1 128 ? 1.724 -0.122 11.671 1.00 81.69 128 GLY A C 1
ATOM 1015 O O . GLY A 1 128 ? 1.761 1.041 11.283 1.00 81.69 128 GLY A O 1
ATOM 1016 N N . ASP A 1 129 ? 0.784 -0.974 11.279 1.00 79.50 129 ASP A N 1
ATOM 1017 C CA . ASP A 1 129 ? -0.299 -0.656 10.345 1.00 79.50 129 ASP A CA 1
ATOM 1018 C C . ASP A 1 129 ? -1.507 0.025 11.017 1.00 79.50 129 ASP A C 1
ATOM 1020 O O . ASP A 1 129 ? -2.350 0.623 10.341 1.00 79.50 129 ASP A O 1
ATOM 1024 N N . GLN A 1 130 ? -1.584 -0.014 12.352 1.00 83.12 130 GLN A N 1
ATOM 1025 C CA . GLN A 1 130 ? -2.702 0.541 13.118 1.00 83.12 130 GLN A CA 1
ATOM 1026 C C . GLN A 1 130 ? -2.967 2.032 12.859 1.00 83.12 130 GLN A C 1
ATOM 1028 O O . GLN A 1 130 ? -4.139 2.375 12.704 1.00 83.12 130 GLN A O 1
ATOM 1033 N N . PRO A 1 131 ? -1.965 2.934 12.786 1.00 86.06 131 PRO A N 1
ATOM 1034 C CA . PRO A 1 131 ? -2.225 4.346 12.502 1.00 86.06 131 PRO A CA 1
ATOM 1035 C C . PRO A 1 131 ? -2.896 4.571 11.143 1.00 86.06 131 PRO A C 1
ATOM 1037 O O . PRO A 1 131 ? -3.876 5.314 11.038 1.00 86.06 131 PRO A O 1
ATOM 1040 N N . LYS A 1 132 ? -2.435 3.862 10.105 1.00 82.44 132 LYS A N 1
ATOM 1041 C CA . LYS A 1 132 ? -3.047 3.889 8.771 1.00 82.44 132 LYS A CA 1
ATOM 1042 C C . LYS A 1 132 ? -4.492 3.379 8.824 1.00 82.44 132 LYS A C 1
ATOM 1044 O O . LYS A 1 132 ? -5.392 4.032 8.292 1.00 82.44 132 LYS A O 1
ATOM 1049 N N . ASN A 1 133 ? -4.734 2.257 9.502 1.00 85.88 133 ASN A N 1
ATOM 1050 C CA . ASN A 1 133 ? -6.078 1.689 9.659 1.00 85.88 133 ASN A CA 1
ATOM 1051 C C . ASN A 1 133 ? -7.006 2.620 10.465 1.00 85.88 133 ASN A C 1
ATOM 1053 O O . ASN A 1 133 ? -8.171 2.798 10.106 1.00 85.88 133 ASN A O 1
ATOM 1057 N N . ALA A 1 134 ? -6.493 3.288 11.501 1.00 88.75 134 ALA A N 1
ATOM 1058 C CA . ALA A 1 134 ? -7.223 4.290 12.278 1.00 88.75 134 ALA A CA 1
ATOM 1059 C C . ALA A 1 134 ? -7.646 5.483 11.407 1.00 88.75 134 ALA A C 1
ATOM 1061 O O . ALA A 1 134 ? -8.777 5.965 11.504 1.00 88.75 134 ALA A O 1
ATOM 1062 N N . ARG A 1 135 ? -6.783 5.914 10.482 1.00 87.62 135 ARG A N 1
ATOM 1063 C CA . ARG A 1 135 ? -7.127 6.969 9.525 1.00 87.62 135 ARG A CA 1
ATOM 1064 C C . ARG A 1 135 ? -8.203 6.538 8.529 1.00 87.62 135 ARG A C 1
ATOM 1066 O O . ARG A 1 135 ? -9.057 7.351 8.178 1.00 87.62 135 ARG A O 1
ATOM 1073 N N . LEU A 1 136 ? -8.226 5.269 8.118 1.00 87.31 136 LEU A N 1
ATOM 1074 C CA . LEU A 1 136 ? -9.326 4.721 7.312 1.00 87.31 136 LEU A CA 1
ATOM 1075 C C . LEU A 1 136 ? -10.657 4.727 8.081 1.00 87.31 136 LEU A C 1
ATOM 1077 O O . LEU A 1 136 ? -11.678 5.122 7.517 1.00 87.31 136 LEU A O 1
ATOM 1081 N N . ILE A 1 137 ? -10.647 4.367 9.369 1.00 90.56 137 ILE A N 1
ATOM 1082 C CA . ILE A 1 137 ? -11.830 4.414 10.250 1.00 90.56 137 ILE A CA 1
ATOM 1083 C C . ILE A 1 137 ? -12.438 5.823 10.285 1.00 90.56 137 ILE A C 1
ATOM 1085 O O . ILE A 1 137 ? -13.653 5.993 10.135 1.00 90.56 137 ILE A O 1
ATOM 1089 N N . GLU A 1 138 ? -11.596 6.842 10.447 1.00 90.25 138 GLU A N 1
ATOM 1090 C CA . GLU A 1 138 ? -12.035 8.238 10.451 1.00 90.25 138 GLU A CA 1
ATOM 1091 C C . GLU A 1 138 ? -12.523 8.693 9.069 1.00 90.25 138 GLU A C 1
ATOM 1093 O O . GLU A 1 138 ? -13.585 9.309 8.964 1.00 90.25 138 GLU A O 1
ATOM 1098 N N . ARG A 1 139 ? -11.804 8.331 7.996 1.00 88.88 139 ARG A N 1
ATOM 1099 C CA . ARG A 1 139 ? -12.150 8.687 6.608 1.00 88.88 139 ARG A CA 1
ATOM 1100 C C . ARG A 1 139 ? -13.518 8.153 6.189 1.00 88.88 139 ARG A C 1
ATOM 1102 O O . ARG A 1 139 ? -14.286 8.873 5.557 1.00 88.88 139 ARG A O 1
ATOM 1109 N N . HIS A 1 140 ? -13.838 6.914 6.558 1.00 90.88 140 HIS A N 1
ATOM 1110 C CA . HIS A 1 140 ? -15.157 6.319 6.303 1.00 90.88 140 HIS A CA 1
ATOM 1111 C C . HIS A 1 140 ? -16.234 6.822 7.268 1.00 90.88 140 HIS A C 1
ATOM 1113 O O . HIS A 1 140 ? -17.413 6.496 7.120 1.00 90.88 140 HIS A O 1
ATOM 1119 N N . GLY A 1 141 ? -15.852 7.622 8.267 1.00 92.25 141 GLY A N 1
ATOM 1120 C CA . GLY A 1 141 ? -16.754 8.125 9.291 1.00 92.25 141 GLY A CA 1
ATOM 1121 C C . GLY A 1 141 ? -17.419 6.994 10.067 1.00 92.25 141 GLY A C 1
ATOM 1122 O O . GLY A 1 141 ? -18.595 7.115 10.402 1.00 92.25 141 GLY A O 1
ATOM 1123 N N . ILE A 1 142 ? -16.697 5.893 10.293 1.00 93.25 142 ILE A N 1
ATOM 1124 C CA . ILE A 1 142 ? -17.149 4.734 11.080 1.00 93.25 142 ILE A CA 1
ATOM 1125 C C . ILE A 1 142 ? -16.568 4.757 12.497 1.00 93.25 142 ILE A C 1
ATOM 1127 O O . ILE A 1 142 ? -16.844 3.874 13.301 1.00 93.25 142 ILE A O 1
ATOM 1131 N N . GLY A 1 143 ? -15.770 5.769 12.827 1.00 93.12 143 GLY A N 1
ATOM 1132 C CA . GLY A 1 143 ? -15.199 5.911 14.152 1.00 93.12 143 GLY A CA 1
ATOM 1133 C C . GLY A 1 143 ? -14.348 7.158 14.316 1.00 93.12 143 GLY A C 1
ATOM 1134 O O . GLY A 1 143 ? -14.353 8.050 13.466 1.00 93.12 143 GLY A O 1
ATOM 1135 N N . MET A 1 144 ? -13.627 7.208 15.431 1.00 92.19 144 MET A N 1
ATOM 1136 C CA . MET A 1 144 ? -12.704 8.288 15.770 1.00 92.19 144 MET A CA 1
ATOM 1137 C C . MET A 1 144 ? -11.347 7.744 16.196 1.00 92.19 144 MET A C 1
ATOM 1139 O O . MET A 1 144 ? -11.249 6.626 16.696 1.00 92.19 144 MET A O 1
ATOM 1143 N N . ILE A 1 145 ? -10.318 8.565 16.028 1.00 92.38 145 ILE A N 1
ATOM 1144 C CA . ILE A 1 145 ? -8.952 8.261 16.447 1.00 92.38 145 ILE A CA 1
ATOM 1145 C C . ILE A 1 145 ? -8.700 8.959 17.780 1.00 92.38 145 ILE A C 1
ATOM 1147 O O . ILE A 1 145 ? -9.024 10.137 17.932 1.00 92.38 145 ILE A O 1
ATOM 1151 N N . LEU A 1 146 ? -8.121 8.242 18.737 1.00 92.50 146 LEU A N 1
ATOM 1152 C CA . LEU A 1 146 ? -7.619 8.802 19.983 1.00 92.50 146 LEU A CA 1
ATOM 1153 C C . LEU A 1 146 ? -6.130 8.484 20.084 1.00 92.50 146 LEU A C 1
ATOM 1155 O O . LEU A 1 146 ? -5.738 7.323 20.187 1.00 92.50 146 LEU A O 1
ATOM 1159 N N . GLN A 1 147 ? -5.298 9.519 20.037 1.00 89.69 147 GLN A N 1
ATOM 1160 C CA . GLN A 1 147 ? -3.854 9.340 20.101 1.00 89.69 147 GLN A CA 1
ATOM 1161 C C . GLN A 1 147 ? -3.434 8.862 21.490 1.00 89.69 147 GLN A C 1
ATOM 1163 O O . GLN A 1 147 ? -3.945 9.348 22.499 1.00 89.69 147 GLN A O 1
ATOM 1168 N N . LYS A 1 148 ? -2.458 7.946 21.554 1.00 86.88 148 LYS A N 1
ATOM 1169 C CA . LYS A 1 148 ? -1.960 7.384 22.822 1.00 86.88 148 LYS A CA 1
ATOM 1170 C C . LYS A 1 148 ? -1.554 8.467 23.831 1.00 86.88 148 LYS A C 1
ATOM 1172 O O . LYS A 1 148 ? -1.823 8.324 25.019 1.00 86.88 148 LYS A O 1
ATOM 1177 N N . GLY A 1 149 ? -0.928 9.545 23.355 1.00 86.31 149 GLY A N 1
ATOM 1178 C CA . GLY A 1 149 ? -0.479 10.664 24.191 1.00 86.31 149 GLY A CA 1
ATOM 1179 C C . GLY A 1 149 ? -1.602 11.541 24.757 1.00 86.31 149 GLY A C 1
ATOM 1180 O O . GLY A 1 149 ? -1.353 12.326 25.662 1.00 86.31 149 GLY A O 1
ATOM 1181 N N . GLU A 1 150 ? -2.830 11.401 24.257 1.00 85.94 150 GLU A N 1
ATOM 1182 C CA . GLU A 1 150 ? -3.985 12.230 24.628 1.00 85.94 150 GLU A CA 1
ATOM 1183 C C . GLU A 1 150 ? -5.018 11.457 25.466 1.00 85.94 150 GLU A C 1
ATOM 1185 O O . GLU A 1 150 ? -6.112 11.958 25.750 1.00 85.94 150 GLU A O 1
ATOM 1190 N N . ILE A 1 151 ? -4.710 10.217 25.856 1.00 90.69 151 ILE A N 1
ATOM 1191 C CA . ILE A 1 151 ? -5.638 9.370 26.606 1.00 90.69 151 ILE A CA 1
ATOM 1192 C C . ILE A 1 151 ? -5.803 9.911 28.027 1.00 90.69 151 ILE A C 1
ATOM 1194 O O . ILE A 1 151 ? -4.875 9.939 28.829 1.00 90.69 151 ILE A O 1
ATOM 1198 N N . SER A 1 152 ? -7.032 10.292 28.351 1.00 93.38 152 SER A N 1
ATOM 1199 C CA . SER A 1 152 ? -7.476 10.692 29.680 1.00 93.38 152 SER A CA 1
ATOM 1200 C C . SER A 1 152 ? -8.936 10.281 29.859 1.00 93.38 152 SER A C 1
ATOM 1202 O O . SER A 1 152 ? -9.651 10.046 28.881 1.00 93.38 152 SER A O 1
ATOM 1204 N N . VAL A 1 153 ? -9.419 10.240 31.102 1.00 93.88 153 VAL A N 1
ATOM 1205 C CA . VAL A 1 153 ? -10.838 9.954 31.382 1.00 93.88 153 VAL A CA 1
ATOM 1206 C C . VAL A 1 153 ? -11.745 10.921 30.614 1.00 93.88 153 VAL A C 1
ATOM 1208 O O . VAL A 1 153 ? -12.749 10.507 30.035 1.00 93.88 153 VAL A O 1
ATOM 1211 N N . HIS A 1 154 ? -11.361 12.199 30.535 1.00 94.06 154 HIS A N 1
ATOM 1212 C CA . HIS A 1 154 ? -12.128 13.214 29.821 1.00 94.06 154 HIS A CA 1
ATOM 1213 C C . HIS A 1 154 ? -12.153 12.972 28.304 1.00 94.06 154 HIS A C 1
ATOM 1215 O O . HIS A 1 154 ? -13.226 13.000 27.700 1.00 94.06 154 HIS A O 1
ATOM 1221 N N . THR A 1 155 ? -11.004 12.690 27.680 1.00 93.75 155 THR A N 1
ATOM 1222 C CA . THR A 1 155 ? -10.935 12.467 26.224 1.00 93.75 155 THR A CA 1
ATOM 1223 C C . THR A 1 155 ? -11.643 11.183 25.807 1.00 93.75 155 THR A C 1
ATOM 1225 O O . THR A 1 155 ? -12.372 11.197 24.815 1.00 93.75 155 THR A O 1
ATOM 1228 N N . VAL A 1 156 ? -11.535 10.111 26.597 1.00 94.50 156 VAL A N 1
ATOM 1229 C CA . VAL A 1 156 ? -12.256 8.853 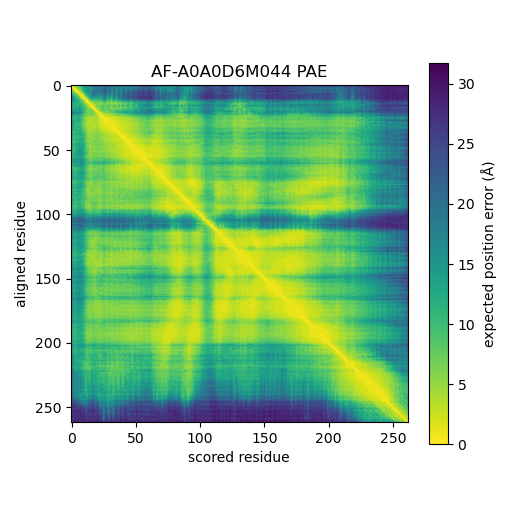26.352 1.00 94.50 156 VAL A CA 1
ATOM 1230 C C . VAL A 1 156 ? -13.765 9.043 26.513 1.00 94.50 156 VAL A C 1
ATOM 1232 O O . VAL A 1 156 ? -14.526 8.645 25.633 1.00 94.50 156 VAL A O 1
ATOM 1235 N N . THR A 1 157 ? -14.214 9.709 27.581 1.00 94.75 157 THR A N 1
ATOM 1236 C CA . THR A 1 157 ? -15.649 9.963 27.813 1.00 94.75 157 THR A CA 1
ATOM 1237 C C . THR A 1 157 ? -16.239 10.836 26.707 1.00 94.75 157 THR A C 1
ATOM 1239 O O . THR A 1 157 ? -17.307 10.534 26.176 1.00 94.75 157 THR A O 1
ATOM 1242 N N . LYS A 1 158 ? -15.515 11.881 26.289 1.00 94.75 158 LYS A N 1
ATOM 1243 C CA . LYS A 1 158 ? -15.897 12.733 25.157 1.00 94.75 158 LYS A CA 1
ATOM 1244 C C . LYS A 1 158 ? -15.966 11.938 23.854 1.00 94.75 158 LYS A C 1
ATOM 1246 O O . LYS A 1 158 ? -16.889 12.141 23.064 1.00 94.75 158 LYS A O 1
ATOM 1251 N N . ALA A 1 159 ? -15.008 11.040 23.626 1.00 93.38 159 ALA A N 1
ATOM 1252 C CA . ALA A 1 159 ? -14.988 10.207 22.435 1.00 93.38 159 ALA A CA 1
ATOM 1253 C C . ALA A 1 159 ? -16.178 9.242 22.395 1.00 93.38 159 ALA A C 1
ATOM 1255 O O . ALA A 1 159 ? -16.882 9.185 21.387 1.00 93.38 159 ALA A O 1
ATOM 1256 N N . LEU A 1 160 ? -16.453 8.565 23.512 1.00 94.44 160 LEU A N 1
ATOM 1257 C CA . LEU A 1 160 ? -17.617 7.698 23.672 1.00 94.44 160 LEU A CA 1
ATOM 1258 C C . LEU A 1 160 ? -18.913 8.465 23.433 1.00 94.44 160 LEU A C 1
ATOM 1260 O O . LEU A 1 160 ? -19.669 8.079 22.549 1.00 94.44 160 LEU A O 1
ATOM 1264 N N . ALA A 1 161 ? -19.123 9.587 24.127 1.00 95.00 161 ALA A N 1
ATOM 1265 C CA . ALA A 1 161 ? -20.322 10.410 23.977 1.00 95.00 161 ALA A CA 1
ATOM 1266 C C . ALA A 1 161 ? -20.542 10.878 22.529 1.00 95.00 161 ALA A C 1
ATOM 1268 O O . ALA A 1 161 ? -21.674 10.934 22.054 1.00 95.00 161 ALA A O 1
ATOM 1269 N N . LYS A 1 162 ? -19.466 11.185 21.795 1.00 94.12 162 LYS A N 1
ATOM 1270 C CA . LYS A 1 162 ? -19.554 11.601 20.390 1.00 94.12 162 LYS A CA 1
ATOM 1271 C C . LYS A 1 162 ? -19.873 10.437 19.446 1.00 94.12 162 LYS A C 1
ATOM 1273 O O . LYS A 1 162 ? -20.679 10.620 18.534 1.00 94.12 162 LYS A O 1
ATOM 1278 N N . VAL A 1 163 ? -19.266 9.264 19.644 1.00 94.12 163 VAL A N 1
ATOM 1279 C CA . VAL A 1 163 ? -19.532 8.076 18.811 1.00 94.12 163 VAL A CA 1
ATOM 1280 C C . VAL A 1 163 ? -20.932 7.518 19.068 1.00 94.12 163 VAL A C 1
ATOM 1282 O O . VAL A 1 163 ? -21.616 7.147 18.117 1.00 94.12 163 VAL A O 1
ATOM 1285 N N . THR A 1 164 ? -21.382 7.487 20.325 1.00 93.12 164 THR A N 1
ATOM 1286 C CA . THR A 1 164 ? -22.716 6.986 20.691 1.00 93.12 164 THR A CA 1
ATOM 1287 C C . THR A 1 164 ? -23.820 8.010 20.438 1.00 93.12 164 THR A C 1
ATOM 1289 O O . THR A 1 164 ? -24.915 7.628 20.037 1.00 93.12 164 THR A O 1
ATOM 1292 N N . GLY A 1 165 ? -23.540 9.305 20.614 1.00 93.12 165 GLY A N 1
ATOM 1293 C CA . GL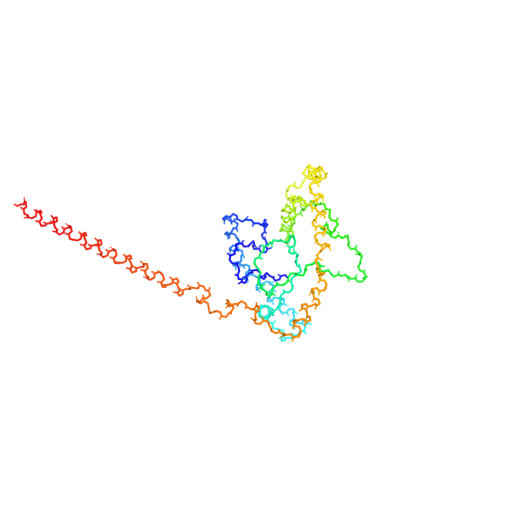Y A 1 165 ? -24.510 10.382 20.407 1.00 93.12 165 GLY A CA 1
ATOM 1294 C C . GLY A 1 165 ? -24.780 10.720 18.938 1.00 93.12 165 GLY A C 1
ATOM 1295 O O . GLY A 1 165 ? -25.833 11.268 18.623 1.00 93.12 165 GLY A O 1
ATOM 1296 N N . ASN A 1 166 ? -23.864 10.390 18.019 1.00 94.06 166 ASN A N 1
ATOM 1297 C CA . ASN A 1 166 ? -24.033 10.660 16.591 1.00 94.06 166 ASN A CA 1
ATOM 1298 C C . ASN A 1 166 ? -24.324 9.375 15.801 1.00 94.06 166 ASN A C 1
ATOM 1300 O O . ASN A 1 166 ? -23.429 8.581 15.500 1.00 94.06 166 ASN A O 1
ATOM 1304 N N . SER A 1 167 ? -25.580 9.217 15.379 1.00 93.56 167 SER A N 1
ATOM 1305 C CA . SER A 1 167 ? -26.047 8.054 14.614 1.00 93.56 167 SER A CA 1
ATOM 1306 C C . SER A 1 167 ? -25.340 7.868 13.266 1.00 93.56 167 SER A C 1
ATOM 1308 O O . SER A 1 167 ? -25.336 6.751 12.741 1.00 93.56 167 SER A O 1
ATOM 1310 N N . ARG A 1 168 ? -24.682 8.907 12.723 1.00 95.19 168 ARG A N 1
ATOM 1311 C CA . ARG A 1 168 ? -23.906 8.833 11.474 1.00 95.19 168 ARG A CA 1
ATOM 1312 C C . ARG A 1 168 ? -22.822 7.763 11.535 1.00 95.19 168 ARG A C 1
ATOM 1314 O O . ARG A 1 168 ? -22.656 7.041 10.556 1.00 95.19 168 ARG A O 1
ATOM 1321 N N . TYR A 1 169 ? -22.131 7.622 12.670 1.00 95.19 169 TYR A N 1
ATOM 1322 C CA . TYR A 1 169 ? -21.086 6.606 12.817 1.00 95.19 169 TYR A CA 1
ATOM 1323 C C . TYR A 1 169 ? -21.663 5.194 12.680 1.00 95.19 169 TYR A C 1
ATOM 1325 O O . TYR A 1 169 ? -21.147 4.386 11.911 1.00 95.19 169 TYR A O 1
ATOM 1333 N N . SER A 1 170 ? -22.783 4.911 13.356 1.00 94.19 170 SER A N 1
ATOM 1334 C CA . SER A 1 170 ? -23.467 3.613 13.256 1.00 94.19 170 SER A CA 1
ATOM 1335 C C . SER A 1 170 ? -24.066 3.378 11.870 1.00 94.19 170 SER A C 1
ATOM 1337 O O . SER A 1 170 ? -23.952 2.280 11.329 1.00 94.19 170 SER A O 1
ATOM 1339 N N . ALA A 1 171 ? -24.662 4.402 11.254 1.00 96.19 171 ALA A N 1
ATOM 1340 C CA . ALA A 1 171 ? -25.222 4.303 9.910 1.00 96.19 171 ALA A CA 1
ATOM 1341 C C . ALA A 1 171 ? -24.143 3.984 8.864 1.00 96.19 171 ALA A C 1
ATOM 1343 O O . ALA A 1 171 ? -24.331 3.083 8.043 1.00 96.19 171 ALA A O 1
ATOM 1344 N N . ASN A 1 172 ? -22.999 4.670 8.929 1.00 95.69 172 ASN A N 1
ATOM 1345 C CA . ASN A 1 172 ? -21.854 4.423 8.057 1.00 95.69 172 ASN A CA 1
ATOM 1346 C C . ASN A 1 172 ? -21.239 3.043 8.305 1.00 95.69 172 ASN A C 1
ATOM 1348 O O . ASN A 1 172 ? -20.979 2.322 7.345 1.00 95.69 172 ASN A O 1
ATOM 1352 N N . ALA A 1 173 ? -21.064 2.645 9.569 1.00 94.50 173 ALA A N 1
ATOM 1353 C CA . ALA A 1 173 ? -20.501 1.341 9.914 1.00 94.50 173 ALA A CA 1
ATOM 1354 C C . ALA A 1 173 ? -21.397 0.200 9.405 1.00 94.50 173 ALA A C 1
ATOM 1356 O O . ALA A 1 173 ? -20.919 -0.709 8.728 1.00 94.50 173 ALA A O 1
ATOM 1357 N N . LYS A 1 174 ? -22.718 0.294 9.611 1.00 95.62 174 LYS A N 1
ATOM 1358 C CA . LYS A 1 174 ? -23.696 -0.657 9.056 1.00 95.62 174 LYS A CA 1
ATOM 1359 C C . LYS A 1 174 ? -23.715 -0.651 7.531 1.00 95.62 174 LYS A C 1
ATOM 1361 O O . LYS A 1 174 ? -23.856 -1.705 6.919 1.00 95.62 174 LYS A O 1
ATOM 1366 N N . ARG A 1 175 ? -23.607 0.520 6.897 1.00 95.38 175 ARG A N 1
ATOM 1367 C CA . ARG A 1 175 ? -23.530 0.619 5.434 1.00 95.38 175 ARG A CA 1
ATOM 1368 C C . ARG A 1 175 ? -22.294 -0.109 4.912 1.00 95.38 175 ARG A C 1
ATOM 1370 O O . ARG A 1 175 ? -22.432 -0.897 3.984 1.00 95.38 175 ARG A O 1
ATOM 1377 N N . LEU A 1 176 ? -21.129 0.136 5.507 1.00 92.88 176 LEU A N 1
ATOM 1378 C CA . LEU A 1 176 ? -19.880 -0.483 5.080 1.00 92.88 176 LEU A CA 1
ATOM 1379 C C . LEU A 1 176 ? -19.886 -1.998 5.319 1.00 92.88 176 LEU A C 1
ATOM 1381 O O . LEU A 1 176 ? -19.536 -2.746 4.413 1.00 92.88 176 LEU A O 1
ATOM 1385 N N . SER A 1 177 ? -20.374 -2.442 6.480 1.00 93.00 177 SER A N 1
ATOM 1386 C CA . SER A 1 177 ? -20.632 -3.857 6.784 1.00 93.00 177 SER A CA 1
ATOM 1387 C C . SER A 1 177 ? -21.456 -4.520 5.680 1.00 93.00 177 SER A C 1
ATOM 1389 O O . SER A 1 177 ? -21.016 -5.503 5.088 1.00 93.00 177 SER A O 1
ATOM 1391 N N . ARG A 1 178 ? -22.598 -3.919 5.308 1.00 93.69 178 ARG A N 1
ATOM 1392 C CA . ARG A 1 178 ? -23.440 -4.431 4.216 1.00 93.69 178 ARG A CA 1
ATOM 1393 C C . ARG A 1 178 ? -22.712 -4.472 2.878 1.00 93.69 178 ARG A C 1
ATOM 1395 O O . ARG A 1 178 ? -22.961 -5.384 2.107 1.00 93.69 178 ARG A O 1
ATOM 1402 N N . MET A 1 179 ? -21.846 -3.505 2.576 1.00 91.75 179 MET A N 1
ATOM 1403 C CA . MET A 1 179 ? -21.074 -3.523 1.328 1.00 91.75 179 MET A CA 1
ATOM 1404 C C . MET A 1 179 ? -20.064 -4.676 1.302 1.00 91.75 179 MET A C 1
ATOM 1406 O O . MET A 1 179 ? -19.905 -5.308 0.264 1.00 91.75 179 MET A O 1
ATOM 1410 N N . VAL A 1 180 ? -19.403 -4.958 2.429 1.00 89.00 180 VAL A N 1
ATOM 1411 C CA . VAL A 1 180 ? -18.450 -6.073 2.548 1.00 89.00 180 VAL A CA 1
ATOM 1412 C C . VAL A 1 180 ? -19.169 -7.420 2.474 1.00 89.00 180 VAL A C 1
ATOM 1414 O O . VAL A 1 180 ? -18.726 -8.294 1.735 1.00 89.00 180 VAL A O 1
ATOM 1417 N N . ASP A 1 181 ? -20.290 -7.556 3.180 1.00 87.25 181 ASP A N 1
ATOM 1418 C CA . ASP A 1 181 ? -21.135 -8.756 3.189 1.00 87.25 181 ASP A CA 1
ATOM 1419 C C . ASP A 1 181 ? -21.763 -9.038 1.813 1.00 87.25 181 ASP A C 1
ATOM 1421 O O . ASP A 1 181 ? -21.782 -10.170 1.341 1.00 87.25 181 ASP A O 1
ATOM 1425 N N . ARG A 1 182 ? -22.228 -7.990 1.122 1.00 90.31 182 ARG A N 1
ATOM 1426 C CA . ARG A 1 182 ? -22.878 -8.078 -0.197 1.00 90.31 182 ARG A CA 1
ATOM 1427 C C . ARG A 1 182 ? -21.913 -7.935 -1.368 1.00 90.31 182 ARG A C 1
ATOM 1429 O O . ARG A 1 182 ? -22.353 -7.613 -2.474 1.00 90.31 182 ARG A O 1
ATOM 1436 N N . LYS A 1 183 ? -20.613 -8.150 -1.156 1.00 88.62 183 LYS A N 1
ATOM 1437 C CA . LYS A 1 183 ? -19.655 -8.206 -2.264 1.00 88.62 183 LYS A CA 1
ATOM 1438 C C . LYS A 1 183 ? -20.153 -9.199 -3.328 1.00 88.62 183 LYS A C 1
ATOM 1440 O O . LYS A 1 183 ? -20.527 -10.312 -2.965 1.00 88.62 183 LYS A O 1
ATOM 1445 N N . PRO A 1 184 ? -20.134 -8.838 -4.626 1.00 88.94 184 PRO A N 1
ATOM 1446 C CA . PRO A 1 184 ? -20.663 -9.703 -5.682 1.00 88.94 184 PRO A CA 1
ATOM 1447 C C . PRO A 1 184 ? -19.988 -11.076 -5.771 1.00 88.94 184 PRO A C 1
ATOM 1449 O O . PRO A 1 184 ? -20.618 -12.043 -6.184 1.00 88.94 184 PRO A O 1
ATOM 1452 N N . VAL A 1 185 ? -18.711 -11.160 -5.389 1.00 89.38 185 VAL A N 1
ATOM 1453 C CA . VAL A 1 185 ? -17.927 -12.397 -5.403 1.00 89.38 185 VAL A CA 1
ATOM 1454 C C . VAL A 1 185 ? -17.272 -12.581 -4.042 1.00 89.38 185 VAL A C 1
ATOM 1456 O O . VAL A 1 185 ? -16.709 -11.632 -3.487 1.00 89.38 185 VAL A O 1
ATOM 1459 N N . SER A 1 186 ? -17.347 -13.797 -3.499 1.00 88.88 186 SER A N 1
ATOM 1460 C CA . SER A 1 186 ? -16.749 -14.098 -2.203 1.00 88.88 186 SER A CA 1
ATOM 1461 C C . SER A 1 186 ? -15.214 -14.146 -2.288 1.00 88.88 186 SER A C 1
ATOM 1463 O O . SER A 1 186 ? -14.662 -14.588 -3.303 1.00 88.88 186 SER A O 1
ATOM 1465 N N . PRO A 1 187 ? -14.503 -13.742 -1.219 1.00 89.12 187 PRO A N 1
ATOM 1466 C CA . PRO A 1 187 ? -13.040 -13.789 -1.168 1.00 89.12 187 PRO A CA 1
ATOM 1467 C C . PRO A 1 187 ? -12.481 -15.191 -1.437 1.00 89.12 187 PRO A C 1
ATOM 1469 O O . PRO A 1 187 ? -11.557 -15.356 -2.228 1.00 89.12 187 PRO A O 1
ATOM 1472 N N . SER A 1 188 ? -13.087 -16.223 -0.844 1.00 89.25 188 SER A N 1
ATOM 1473 C CA . SER A 1 188 ? -12.660 -17.613 -1.036 1.00 89.25 188 SER A CA 1
ATOM 1474 C C . SER A 1 188 ? -12.823 -18.073 -2.486 1.00 89.25 188 SER A C 1
ATOM 1476 O O . SER A 1 188 ? -11.949 -18.757 -3.011 1.00 89.25 188 SER A O 1
ATOM 1478 N N . HIS A 1 189 ? -13.902 -17.663 -3.162 1.00 91.56 189 HIS A N 1
ATOM 1479 C CA . HIS A 1 189 ? -14.106 -18.001 -4.570 1.00 91.56 189 HIS A CA 1
ATOM 1480 C C . HIS A 1 189 ? -13.078 -17.313 -5.474 1.00 91.56 189 HIS A C 1
ATOM 1482 O O . HIS A 1 189 ? -12.507 -17.966 -6.345 1.00 91.56 189 HIS A O 1
ATOM 1488 N N . LEU A 1 190 ? -12.794 -16.025 -5.238 1.00 92.25 190 LEU A N 1
ATOM 1489 C CA . LEU A 1 190 ? -11.736 -15.306 -5.954 1.00 92.25 190 LEU A CA 1
ATOM 1490 C C . LEU A 1 190 ? -10.375 -15.981 -5.765 1.00 92.25 190 LEU A C 1
ATOM 1492 O O . LEU A 1 190 ? -9.666 -16.185 -6.746 1.00 92.25 190 LEU A O 1
ATOM 1496 N N . LEU A 1 191 ? -10.029 -16.356 -4.531 1.00 92.31 191 LEU A N 1
ATOM 1497 C CA . LEU A 1 191 ? -8.761 -17.020 -4.225 1.00 92.31 191 LEU A CA 1
ATOM 1498 C C . LEU A 1 191 ? -8.592 -18.318 -5.014 1.00 92.31 191 LEU A C 1
ATOM 1500 O O . LEU A 1 191 ? -7.554 -18.517 -5.642 1.00 92.31 191 LEU A O 1
ATOM 1504 N N . VAL A 1 192 ? -9.617 -19.173 -5.016 1.00 93.19 192 VAL A N 1
ATOM 1505 C CA . VAL A 1 192 ? -9.587 -20.439 -5.759 1.00 93.19 192 VAL A CA 1
ATOM 1506 C C . VAL A 1 192 ? -9.478 -20.177 -7.259 1.00 93.19 192 VAL A C 1
ATOM 1508 O O . VAL A 1 192 ? -8.585 -20.722 -7.898 1.00 93.19 192 VAL A O 1
ATOM 1511 N N . LYS A 1 193 ? -10.308 -19.289 -7.818 1.00 94.75 193 LYS A N 1
ATOM 1512 C CA . LYS A 1 193 ? -10.330 -19.027 -9.266 1.00 94.75 193 LYS A CA 1
ATOM 1513 C C . LYS A 1 193 ? -9.032 -18.428 -9.793 1.00 94.75 193 LYS A C 1
ATOM 1515 O O . LYS A 1 193 ? -8.550 -18.855 -10.836 1.00 94.75 193 LYS A O 1
ATOM 1520 N N . TRP A 1 194 ? -8.440 -17.479 -9.072 1.00 93.50 194 TRP A N 1
ATOM 1521 C CA . TRP A 1 194 ? -7.137 -16.928 -9.448 1.00 93.50 194 TRP A CA 1
ATOM 1522 C C . TRP A 1 194 ? -6.010 -17.948 -9.293 1.00 93.50 194 TRP A C 1
ATOM 1524 O O . TRP A 1 194 ? -5.089 -17.952 -10.106 1.00 93.50 194 TRP A O 1
ATOM 1534 N N . SER A 1 195 ? -6.098 -18.838 -8.301 1.00 92.88 195 SER A N 1
ATOM 1535 C CA . SER A 1 195 ? -5.131 -19.930 -8.139 1.00 92.88 195 SER A CA 1
ATOM 1536 C C . SER A 1 195 ? -5.222 -20.946 -9.282 1.00 92.88 195 SER A C 1
ATOM 1538 O O . SER A 1 195 ? -4.193 -21.298 -9.848 1.00 92.88 195 SER A O 1
ATOM 1540 N N . GLU A 1 196 ? -6.434 -21.368 -9.664 1.00 94.88 196 GLU A N 1
ATOM 1541 C CA . GLU A 1 196 ? -6.682 -22.238 -10.826 1.00 94.88 196 GLU A CA 1
ATOM 1542 C C . GLU A 1 196 ? -6.150 -21.597 -12.116 1.00 94.88 196 GLU A C 1
ATOM 1544 O O . GLU A 1 196 ? -5.400 -22.226 -12.856 1.00 94.88 196 GLU A O 1
ATOM 1549 N N . PHE A 1 197 ? -6.457 -20.316 -12.336 1.00 93.38 197 PHE A N 1
ATOM 1550 C CA . PHE A 1 197 ? -6.014 -19.569 -13.512 1.00 93.38 197 PHE A CA 1
ATOM 1551 C C . PHE A 1 197 ? -4.483 -19.480 -13.609 1.00 93.38 197 PHE A C 1
ATOM 1553 O O . PHE A 1 197 ? -3.900 -19.725 -14.663 1.00 93.38 197 PHE A O 1
ATOM 1560 N N . VAL A 1 198 ? -3.799 -19.164 -12.506 1.00 92.00 198 VAL A N 1
ATOM 1561 C CA . VAL A 1 198 ? -2.327 -19.113 -12.494 1.00 92.00 198 VAL A CA 1
ATOM 1562 C C . VAL A 1 198 ? -1.718 -20.503 -12.678 1.00 92.00 198 VAL A C 1
ATOM 1564 O O . VAL A 1 198 ? -0.689 -20.620 -13.338 1.00 92.00 198 VAL A O 1
ATOM 1567 N N . ALA A 1 199 ? -2.338 -21.553 -12.133 1.00 91.62 199 ALA A N 1
ATOM 1568 C CA . ALA A 1 199 ? -1.874 -22.924 -12.325 1.00 91.62 199 ALA A CA 1
ATOM 1569 C C . ALA A 1 199 ? -1.996 -23.385 -13.789 1.00 91.62 199 ALA A C 1
ATOM 1571 O O . ALA A 1 199 ? -1.122 -24.106 -14.267 1.00 91.62 199 ALA A O 1
ATOM 1572 N N . GLU A 1 200 ? -3.042 -22.948 -14.495 1.00 94.00 200 GLU A N 1
ATOM 1573 C CA . GLU A 1 200 ? -3.282 -23.275 -15.904 1.00 94.00 200 GLU A CA 1
ATOM 1574 C C . GLU A 1 200 ? -2.332 -22.530 -16.851 1.00 94.00 200 GLU A C 1
ATOM 1576 O O . GLU A 1 200 ? -1.716 -23.150 -17.717 1.00 94.00 200 GLU A O 1
ATOM 1581 N N . PHE A 1 201 ? -2.174 -21.214 -16.679 1.00 90.94 201 PHE A N 1
ATOM 1582 C CA . PHE A 1 201 ? -1.430 -20.382 -17.634 1.00 90.94 201 PHE A CA 1
ATOM 1583 C C . PHE A 1 201 ? 0.043 -20.165 -17.272 1.00 90.94 201 PHE A C 1
ATOM 1585 O O . PHE A 1 201 ? 0.831 -19.874 -18.166 1.00 90.94 201 PHE A O 1
ATOM 1592 N N . GLN A 1 202 ? 0.427 -20.342 -16.001 1.00 85.62 202 GLN A N 1
ATOM 1593 C CA . GLN A 1 202 ? 1.780 -20.190 -15.433 1.00 85.62 202 GLN A CA 1
ATOM 1594 C C . GLN A 1 202 ? 2.402 -18.788 -15.572 1.00 85.62 202 GLN A C 1
ATOM 1596 O O . GLN A 1 202 ? 2.782 -18.182 -14.568 1.00 85.62 202 GLN A O 1
ATOM 1601 N N . THR A 1 203 ? 2.502 -18.254 -16.788 1.00 84.38 203 THR A N 1
ATOM 1602 C CA . THR A 1 203 ? 3.004 -16.915 -17.097 1.00 84.38 203 THR A CA 1
ATOM 1603 C C . THR A 1 203 ? 1.866 -16.005 -17.553 1.00 84.38 203 THR A C 1
ATOM 1605 O O . THR A 1 203 ? 0.971 -16.396 -18.297 1.00 84.38 203 THR A O 1
ATOM 1608 N N . LEU A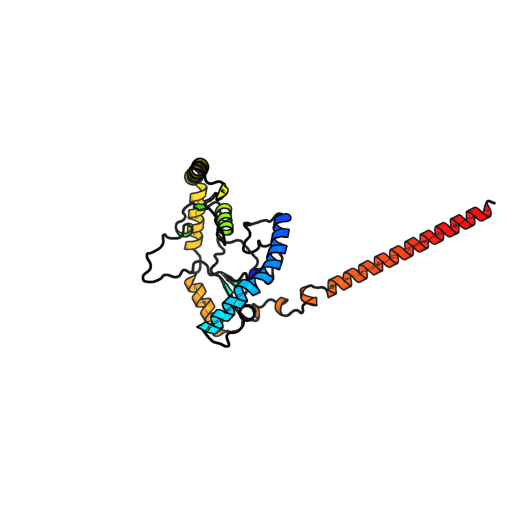 1 204 ? 1.890 -14.753 -17.090 1.00 85.25 204 LEU A N 1
ATOM 1609 C CA . LEU A 1 204 ? 0.878 -13.741 -17.407 1.00 85.25 204 LEU A CA 1
ATOM 1610 C C . LEU A 1 204 ? 1.545 -12.504 -18.008 1.00 85.25 204 LEU A C 1
ATOM 1612 O O . LEU A 1 204 ? 1.446 -11.404 -17.469 1.00 85.25 204 LEU A O 1
ATOM 1616 N N . GLU A 1 205 ? 2.227 -12.685 -19.141 1.00 82.88 205 GLU A N 1
ATOM 1617 C CA . GLU A 1 205 ? 2.984 -11.618 -19.818 1.00 82.88 205 GLU A CA 1
ATOM 1618 C C . GLU A 1 205 ? 2.116 -10.401 -20.172 1.00 82.88 205 GLU A C 1
ATOM 1620 O O . GLU A 1 205 ? 2.588 -9.268 -20.151 1.00 82.88 205 GLU A O 1
ATOM 1625 N N . ASN A 1 206 ? 0.825 -10.623 -20.433 1.00 84.56 206 ASN A N 1
ATOM 1626 C CA . ASN A 1 206 ? -0.143 -9.563 -20.728 1.00 84.56 206 ASN A CA 1
ATOM 1627 C C . ASN A 1 206 ? -0.460 -8.665 -19.517 1.00 84.56 206 ASN A C 1
ATOM 1629 O O . ASN A 1 206 ? -0.994 -7.572 -19.692 1.00 84.56 206 ASN A O 1
ATOM 1633 N N . LEU A 1 207 ? -0.167 -9.121 -18.294 1.00 82.88 207 LEU A N 1
ATOM 1634 C CA . LEU A 1 207 ? -0.330 -8.346 -17.059 1.00 82.88 207 LEU A CA 1
ATOM 1635 C C . LEU A 1 207 ? 0.992 -7.735 -16.583 1.00 82.88 207 LEU A C 1
ATOM 1637 O O . LEU A 1 207 ? 1.008 -6.999 -15.588 1.00 82.88 207 LEU A O 1
ATOM 1641 N N . GLU A 1 208 ? 2.097 -8.034 -17.272 1.00 78.88 208 GLU A N 1
ATOM 1642 C CA . GLU A 1 208 ? 3.373 -7.403 -17.003 1.00 78.88 208 GLU A CA 1
ATOM 1643 C C . GLU A 1 208 ? 3.409 -6.006 -17.615 1.00 78.88 208 GLU A C 1
ATOM 1645 O O . GLU A 1 208 ? 3.209 -5.830 -18.821 1.00 78.88 208 GLU A O 1
ATOM 1650 N N . PRO A 1 209 ? 3.697 -4.987 -16.806 1.00 78.06 209 PRO A N 1
ATOM 1651 C CA . PRO A 1 209 ? 3.815 -3.650 -17.334 1.00 78.06 209 PRO A CA 1
ATOM 1652 C C . PRO A 1 209 ? 5.050 -3.505 -18.223 1.00 78.06 209 PRO A C 1
ATOM 1654 O O . PRO A 1 209 ? 6.123 -4.052 -17.950 1.00 78.06 209 PRO A O 1
ATOM 1657 N N . ALA A 1 210 ? 4.915 -2.697 -19.276 1.00 78.06 210 ALA A N 1
ATOM 1658 C CA . ALA A 1 210 ? 5.995 -2.436 -20.223 1.00 78.06 210 ALA A CA 1
ATOM 1659 C C . ALA A 1 210 ? 7.238 -1.819 -19.554 1.00 78.06 210 ALA A C 1
ATOM 1661 O O . ALA A 1 210 ? 8.349 -2.019 -20.041 1.00 78.06 210 ALA A O 1
ATOM 1662 N N . GLY A 1 211 ? 7.063 -1.123 -18.422 1.00 74.38 211 GLY A N 1
ATOM 1663 C CA . GLY A 1 211 ? 8.144 -0.521 -17.641 1.00 74.38 211 GLY A CA 1
ATOM 1664 C C . GLY A 1 211 ? 9.212 -1.523 -17.203 1.00 74.38 211 GLY A C 1
ATOM 1665 O O . GLY A 1 211 ? 10.398 -1.202 -17.255 1.00 74.38 211 GLY A O 1
ATOM 1666 N N . ASN A 1 212 ? 8.821 -2.761 -16.887 1.00 72.88 212 ASN A N 1
ATOM 1667 C CA . ASN A 1 212 ? 9.751 -3.824 -16.491 1.00 72.88 212 ASN A CA 1
ATOM 1668 C C . ASN A 1 212 ? 10.704 -4.260 -17.614 1.00 72.88 212 ASN A C 1
ATOM 1670 O O . ASN A 1 212 ? 11.751 -4.838 -17.333 1.00 72.88 212 ASN A O 1
ATOM 1674 N N . LYS A 1 213 ? 10.351 -3.990 -18.877 1.00 78.69 213 LYS A N 1
ATOM 1675 C CA . LYS A 1 213 ? 11.162 -4.337 -20.055 1.00 78.69 213 LYS A CA 1
ATOM 1676 C C . LYS A 1 213 ? 12.111 -3.202 -20.466 1.00 78.69 213 LYS A C 1
ATOM 1678 O O . LYS A 1 213 ? 12.922 -3.390 -21.369 1.00 78.69 213 LYS A O 1
ATOM 1683 N N . LEU A 1 214 ? 12.010 -2.026 -19.837 1.00 82.75 214 LEU A N 1
ATOM 1684 C CA . LEU A 1 214 ? 12.809 -0.849 -20.182 1.00 82.75 214 LEU A CA 1
ATOM 1685 C C . LEU A 1 214 ? 14.161 -0.840 -19.464 1.00 82.75 214 LEU A C 1
ATOM 1687 O O . LEU A 1 214 ? 14.276 -1.165 -18.283 1.00 82.75 214 LEU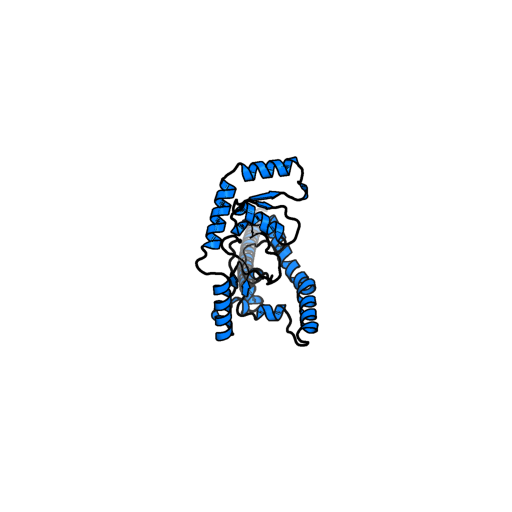 A O 1
ATOM 1691 N N . ASN A 1 215 ? 15.186 -0.358 -20.166 1.00 84.75 215 ASN A N 1
ATOM 1692 C CA . ASN A 1 215 ? 16.493 -0.104 -19.564 1.00 84.75 215 ASN A CA 1
ATOM 1693 C C . ASN A 1 215 ? 16.448 1.106 -18.620 1.00 84.75 215 ASN A C 1
ATOM 1695 O O . ASN A 1 215 ? 15.624 2.005 -18.781 1.00 84.75 215 ASN A O 1
ATOM 1699 N N . PHE A 1 216 ? 17.403 1.186 -17.685 1.00 80.19 216 PHE A N 1
ATOM 1700 C CA . PHE A 1 216 ? 17.479 2.258 -16.680 1.00 80.19 216 PHE A CA 1
ATOM 1701 C C . PHE A 1 216 ? 17.342 3.676 -17.270 1.00 80.19 216 PHE A C 1
ATOM 1703 O O . PHE A 1 216 ? 16.622 4.503 -16.708 1.00 80.19 216 PHE A O 1
ATOM 1710 N N . PHE A 1 217 ? 17.995 3.944 -18.408 1.00 84.50 217 PHE A N 1
ATOM 1711 C CA . PHE A 1 217 ? 17.948 5.242 -19.091 1.00 84.50 217 PHE A CA 1
ATOM 1712 C C . PHE A 1 217 ? 16.566 5.566 -19.665 1.00 84.50 217 PHE A C 1
ATOM 1714 O O . PHE A 1 217 ? 16.089 6.682 -19.480 1.00 84.50 217 PHE A O 1
ATOM 1721 N N . GLN A 1 218 ? 15.917 4.589 -20.303 1.00 80.81 218 GLN A N 1
ATOM 1722 C CA . GLN A 1 218 ? 14.584 4.737 -20.895 1.00 80.81 218 GLN A CA 1
ATOM 1723 C C . GLN A 1 218 ? 13.508 4.855 -19.813 1.00 80.81 218 GLN A C 1
ATOM 1725 O O . GLN A 1 218 ? 12.645 5.727 -19.886 1.00 80.81 218 GLN A O 1
ATOM 1730 N N . TYR A 1 219 ? 13.603 4.032 -18.765 1.00 80.50 219 TYR A N 1
ATOM 1731 C CA . TYR A 1 219 ? 12.676 4.039 -17.634 1.00 80.50 219 TYR A CA 1
ATOM 1732 C C . TYR A 1 219 ? 12.638 5.401 -16.920 1.00 80.50 219 TYR A C 1
ATOM 1734 O O . TYR A 1 219 ? 11.577 5.873 -16.512 1.00 80.50 219 TYR A O 1
ATOM 1742 N N . HIS A 1 220 ? 13.793 6.065 -16.796 1.00 83.06 220 HIS A N 1
ATOM 1743 C CA . HIS A 1 220 ? 13.899 7.411 -16.221 1.00 83.06 220 HIS A CA 1
ATOM 1744 C C . HIS A 1 220 ? 13.840 8.535 -17.269 1.00 83.06 220 HIS A C 1
ATOM 1746 O O . HIS A 1 220 ? 13.971 9.703 -16.902 1.00 83.06 220 HIS A O 1
ATOM 1752 N N . SER A 1 221 ? 13.655 8.192 -18.548 1.00 88.19 221 SER A N 1
ATOM 1753 C CA . SER A 1 221 ? 13.637 9.117 -19.692 1.00 88.19 221 SER A CA 1
ATOM 1754 C C . SER A 1 221 ? 14.828 10.089 -19.714 1.00 88.19 221 SER A C 1
ATOM 1756 O O . SER A 1 221 ? 14.685 11.264 -20.059 1.00 88.19 221 SER A O 1
ATOM 1758 N N . LEU A 1 222 ? 16.011 9.621 -19.294 1.00 89.75 222 LEU A N 1
ATOM 1759 C CA . LEU A 1 222 ? 17.219 10.453 -19.191 1.00 89.75 222 LEU A CA 1
ATOM 1760 C C . LEU A 1 222 ? 17.707 10.923 -20.564 1.00 89.75 222 LEU A C 1
ATOM 1762 O O . LEU A 1 222 ? 18.254 12.016 -20.681 1.00 89.75 222 LEU A O 1
ATOM 1766 N N . ASP A 1 223 ? 17.477 10.111 -21.590 1.00 89.50 223 ASP A N 1
ATOM 1767 C CA . ASP A 1 223 ? 17.709 10.421 -22.999 1.00 89.50 223 ASP A CA 1
ATOM 1768 C C . ASP A 1 223 ? 16.869 11.618 -23.469 1.00 89.50 223 ASP A C 1
ATOM 1770 O O . ASP A 1 223 ? 17.409 12.585 -24.011 1.00 89.50 223 ASP A O 1
ATOM 1774 N N . VAL A 1 224 ? 15.565 11.606 -23.183 1.00 91.31 224 VAL A N 1
ATOM 1775 C CA . VAL A 1 224 ? 14.644 12.704 -23.512 1.00 91.31 224 VAL A CA 1
ATOM 1776 C C . VAL A 1 224 ? 15.000 13.966 -22.726 1.00 91.31 224 VAL A C 1
ATOM 1778 O O . VAL A 1 224 ? 15.038 15.059 -23.292 1.00 91.31 224 VAL A O 1
ATOM 1781 N N . ILE A 1 225 ? 15.311 13.832 -21.433 1.00 92.25 225 ILE A N 1
ATOM 1782 C CA . ILE A 1 225 ? 15.718 14.965 -20.588 1.00 92.25 225 ILE A CA 1
ATOM 1783 C C . ILE A 1 225 ? 17.004 15.600 -21.128 1.00 92.25 225 ILE A C 1
ATOM 1785 O O . ILE A 1 225 ? 17.059 16.819 -21.294 1.00 92.25 225 ILE A O 1
ATOM 1789 N N . ALA A 1 226 ? 18.020 14.794 -21.447 1.00 93.75 226 ALA A N 1
ATOM 1790 C CA . ALA A 1 226 ? 19.274 15.286 -22.009 1.00 93.75 226 ALA A CA 1
ATOM 1791 C C . ALA A 1 226 ? 19.056 16.004 -23.351 1.00 93.75 226 ALA A C 1
ATOM 1793 O O . ALA A 1 226 ? 19.611 17.085 -23.569 1.00 93.75 226 ALA A O 1
ATOM 1794 N N . PHE A 1 227 ? 18.196 15.458 -24.217 1.00 94.62 227 PHE A N 1
ATOM 1795 C CA . PHE A 1 227 ? 17.823 16.085 -25.483 1.00 94.62 227 PHE A CA 1
ATOM 1796 C C . PHE A 1 227 ? 17.162 17.458 -25.275 1.00 94.62 227 PHE A C 1
ATOM 1798 O O . PHE A 1 227 ? 17.611 18.450 -25.855 1.00 94.62 227 PHE A O 1
ATOM 1805 N N . LEU A 1 228 ? 16.170 17.563 -24.385 1.00 94.69 228 LEU A N 1
ATOM 1806 C CA . LEU A 1 228 ? 15.493 18.832 -24.082 1.00 94.69 228 LEU A CA 1
ATOM 1807 C C . LEU A 1 228 ? 16.433 19.874 -23.450 1.00 94.69 228 LEU A C 1
ATOM 1809 O O . LEU A 1 228 ? 16.375 21.057 -23.804 1.00 94.69 228 LEU A O 1
ATOM 1813 N N . ILE A 1 229 ? 17.333 19.447 -22.557 1.00 95.88 229 ILE A N 1
ATOM 1814 C CA . ILE A 1 229 ? 18.363 20.319 -21.969 1.00 95.88 229 ILE A CA 1
ATOM 1815 C C . ILE A 1 229 ? 19.295 20.847 -23.062 1.00 95.88 229 ILE A C 1
ATOM 1817 O O . ILE A 1 229 ? 19.596 22.041 -23.076 1.00 95.88 229 ILE A O 1
ATOM 1821 N N . SER A 1 230 ? 19.714 19.994 -24.003 1.00 96.06 230 SER A N 1
ATOM 1822 C CA . SER A 1 230 ? 20.610 20.394 -25.092 1.00 96.06 230 SER A CA 1
ATOM 1823 C C . SER A 1 230 ? 19.985 21.462 -25.997 1.00 96.06 230 SER A C 1
ATOM 1825 O O . SER A 1 230 ? 20.623 22.478 -26.268 1.00 96.06 230 SER A O 1
ATOM 1827 N N . ILE A 1 231 ? 18.708 21.307 -26.372 1.00 96.75 231 ILE A N 1
ATOM 1828 C CA . ILE A 1 231 ? 17.969 22.303 -27.163 1.00 96.75 231 ILE A CA 1
ATOM 1829 C C . ILE A 1 231 ? 17.892 23.627 -26.404 1.00 96.75 231 ILE A C 1
ATOM 1831 O O . ILE A 1 231 ? 18.204 24.684 -26.954 1.00 96.75 231 ILE A O 1
ATOM 1835 N N . THR A 1 232 ? 17.519 23.572 -25.124 1.00 95.56 232 THR A N 1
ATOM 1836 C CA . THR A 1 232 ? 17.394 24.769 -24.284 1.00 95.56 232 THR A CA 1
ATOM 1837 C C . THR A 1 232 ? 18.734 25.502 -24.168 1.00 95.56 232 THR A C 1
ATOM 1839 O O . THR A 1 232 ? 18.792 26.722 -24.328 1.00 95.56 232 THR A O 1
ATOM 1842 N N . ALA A 1 233 ? 19.832 24.768 -23.966 1.00 96.25 233 ALA A N 1
ATOM 1843 C CA . ALA A 1 233 ? 21.178 25.330 -23.904 1.00 96.25 233 ALA A CA 1
ATOM 1844 C C . ALA A 1 233 ? 21.603 25.986 -25.229 1.00 96.25 233 ALA A C 1
ATOM 1846 O O . ALA A 1 233 ? 22.173 27.077 -25.210 1.00 96.25 233 ALA A O 1
ATOM 1847 N N . ILE A 1 234 ? 21.287 25.370 -26.376 1.00 96.88 234 ILE A N 1
ATOM 1848 C CA . ILE A 1 234 ? 21.571 25.934 -27.706 1.00 96.88 234 ILE A CA 1
ATOM 1849 C C . ILE A 1 234 ? 20.820 27.255 -27.906 1.00 96.88 234 ILE A C 1
ATOM 1851 O O . ILE A 1 234 ? 21.422 28.244 -28.325 1.00 96.88 234 ILE A O 1
ATOM 1855 N N . VAL A 1 235 ? 19.530 27.308 -27.563 1.00 96.12 235 VAL A N 1
ATOM 1856 C CA . VAL A 1 235 ? 18.725 28.537 -27.670 1.00 96.12 235 VAL A CA 1
ATOM 1857 C C . VAL A 1 235 ? 19.306 29.649 -26.795 1.00 96.12 235 VAL A C 1
ATOM 1859 O O . VAL A 1 235 ? 19.522 30.763 -27.278 1.00 96.12 235 VAL A O 1
ATOM 1862 N N . LEU A 1 236 ? 19.631 29.351 -25.533 1.00 96.31 236 LEU A N 1
ATOM 1863 C CA . LEU A 1 236 ? 20.255 30.315 -24.620 1.00 96.31 236 LEU A CA 1
ATOM 1864 C C . LEU A 1 236 ? 21.619 30.795 -25.131 1.00 96.31 236 LEU A C 1
ATOM 1866 O O . LEU A 1 236 ? 21.934 31.982 -25.036 1.00 96.31 236 LEU A O 1
ATOM 1870 N N . PHE A 1 237 ? 22.415 29.900 -25.718 1.00 96.62 237 PHE A N 1
ATOM 1871 C CA . PHE A 1 237 ? 23.706 30.244 -26.306 1.00 96.62 237 PHE A CA 1
ATOM 1872 C C . PHE A 1 237 ? 23.563 31.189 -27.507 1.00 96.62 237 PHE A C 1
ATOM 1874 O O . PHE A 1 237 ? 24.298 32.177 -27.603 1.00 96.62 237 PHE A O 1
ATOM 1881 N N . ILE A 1 238 ? 22.599 30.933 -28.397 1.00 95.88 238 ILE A N 1
ATOM 1882 C CA . ILE A 1 238 ? 22.296 31.811 -29.537 1.00 95.88 238 ILE A CA 1
ATOM 1883 C C . ILE A 1 238 ? 21.841 33.186 -29.035 1.00 95.88 238 ILE A C 1
ATOM 1885 O O . ILE A 1 238 ? 22.387 34.200 -29.471 1.00 95.88 238 ILE A O 1
ATOM 1889 N N . LEU A 1 239 ? 20.911 33.240 -28.076 1.00 94.62 239 LEU A N 1
ATOM 1890 C CA . LEU A 1 239 ? 20.446 34.497 -27.477 1.00 94.62 239 LEU A CA 1
ATOM 1891 C C . LEU A 1 239 ? 21.602 35.288 -26.853 1.00 94.62 239 LEU A C 1
ATOM 1893 O O . LEU A 1 239 ? 21.747 36.481 -27.118 1.00 94.62 239 LEU A O 1
ATOM 1897 N N . PHE A 1 240 ? 22.479 34.622 -26.098 1.00 94.88 240 PHE A N 1
ATOM 1898 C CA . PHE A 1 240 ? 23.671 35.246 -25.527 1.00 94.88 240 PHE A CA 1
ATOM 1899 C C . PHE A 1 240 ? 24.589 35.833 -26.608 1.00 94.88 240 PHE A C 1
ATOM 1901 O O . PHE A 1 240 ? 25.073 36.959 -26.472 1.00 94.88 240 PHE A O 1
ATOM 1908 N N . LYS A 1 241 ? 24.810 35.104 -27.711 1.00 94.50 241 LYS A N 1
ATOM 1909 C CA . LYS A 1 241 ? 25.607 35.590 -28.847 1.00 94.50 241 LYS A CA 1
ATOM 1910 C C . LYS A 1 241 ? 24.962 36.797 -29.524 1.00 94.50 241 LYS A C 1
ATOM 1912 O O . LYS A 1 241 ? 25.685 37.747 -29.820 1.00 94.50 241 LYS A O 1
ATOM 1917 N N . VAL A 1 242 ? 23.643 36.798 -29.720 1.00 93.56 242 VAL A N 1
ATOM 1918 C CA . VAL A 1 242 ? 22.897 37.927 -30.305 1.00 93.56 242 VAL A CA 1
ATOM 1919 C C . VAL A 1 242 ? 22.980 39.161 -29.409 1.00 93.56 242 VAL A C 1
ATOM 1921 O O . VAL A 1 242 ? 23.339 40.233 -29.891 1.00 93.56 242 VAL A O 1
ATOM 1924 N N . VAL A 1 243 ? 22.741 39.014 -28.102 1.00 93.19 243 VAL A N 1
ATOM 1925 C CA . VAL A 1 243 ? 22.842 40.118 -27.131 1.00 93.19 243 VAL A CA 1
ATOM 1926 C C . VAL A 1 243 ? 24.267 40.663 -27.072 1.00 93.19 243 VAL A C 1
ATOM 1928 O O . VAL A 1 243 ? 24.464 41.875 -27.141 1.00 93.19 243 VAL A O 1
ATOM 1931 N N . LYS A 1 244 ? 25.280 39.789 -27.014 1.00 91.19 244 LYS A N 1
ATOM 1932 C CA . LYS A 1 244 ? 26.689 40.205 -27.033 1.00 91.19 244 LYS A CA 1
ATOM 1933 C C . LYS A 1 244 ? 27.040 40.927 -28.333 1.00 91.19 244 LYS A C 1
ATOM 1935 O O . LYS A 1 244 ? 27.704 41.958 -28.290 1.00 91.19 244 LYS A O 1
ATOM 1940 N N . PHE A 1 245 ? 26.590 40.421 -29.478 1.00 89.88 245 PHE A N 1
ATOM 1941 C CA . PHE A 1 245 ? 26.828 41.048 -30.777 1.00 89.88 245 PHE A CA 1
ATOM 1942 C C . PHE A 1 245 ? 26.160 42.426 -30.878 1.00 89.88 245 PHE A C 1
ATOM 1944 O O . PHE A 1 245 ? 26.816 43.392 -31.272 1.00 89.88 245 PHE A O 1
ATOM 1951 N N . ALA A 1 246 ? 24.898 42.541 -30.456 1.00 87.75 246 ALA A N 1
ATOM 1952 C CA . ALA A 1 246 ? 24.175 43.808 -30.391 1.00 87.75 246 ALA A CA 1
ATOM 1953 C C . ALA A 1 246 ? 24.856 44.799 -29.429 1.00 87.75 246 ALA A C 1
ATOM 1955 O O . ALA A 1 246 ? 25.090 45.947 -29.797 1.00 87.75 246 ALA A O 1
ATOM 1956 N N . GLY A 1 247 ? 25.271 44.347 -28.242 1.00 84.25 247 GLY A N 1
ATOM 1957 C CA . GLY A 1 247 ? 26.009 45.156 -27.268 1.00 84.25 247 GLY A CA 1
ATOM 1958 C C . GLY A 1 247 ? 27.367 45.636 -27.790 1.00 84.25 247 GLY A C 1
ATOM 1959 O O . GLY A 1 247 ? 27.687 46.818 -27.675 1.00 84.25 247 GLY A O 1
ATOM 1960 N N . CYS A 1 248 ? 28.145 44.766 -28.443 1.00 80.44 248 CYS A N 1
ATOM 1961 C CA . CYS A 1 248 ? 29.406 45.144 -29.089 1.00 80.44 248 CYS A CA 1
ATOM 1962 C C . CYS A 1 248 ? 29.186 46.153 -30.228 1.00 80.44 248 CYS A C 1
ATOM 1964 O O . CYS A 1 248 ? 29.954 47.108 -30.349 1.00 80.44 248 CYS A O 1
ATOM 1966 N N . ARG A 1 249 ? 28.126 45.988 -31.033 1.00 74.88 249 ARG A N 1
ATOM 1967 C CA . ARG A 1 249 ? 27.744 46.939 -32.092 1.00 74.88 249 ARG A CA 1
ATOM 1968 C C . ARG A 1 249 ? 27.375 48.303 -31.508 1.00 74.88 249 ARG A C 1
ATOM 1970 O O . ARG A 1 249 ? 27.919 49.305 -31.968 1.00 74.88 249 ARG A O 1
ATOM 1977 N N . ILE A 1 250 ? 26.552 48.345 -30.461 1.00 77.00 250 ILE A N 1
ATOM 1978 C CA . ILE A 1 250 ? 26.170 49.585 -29.761 1.00 77.00 250 ILE A CA 1
ATOM 1979 C C . ILE A 1 250 ? 27.404 50.272 -29.157 1.00 77.00 250 ILE A C 1
ATOM 1981 O O . ILE A 1 250 ? 27.602 51.467 -29.364 1.00 77.00 250 ILE A O 1
ATOM 1985 N N . PHE A 1 251 ? 28.291 49.525 -28.492 1.00 71.06 251 PHE A N 1
ATOM 1986 C CA . PHE A 1 251 ? 29.522 50.076 -27.915 1.00 71.06 251 PHE A CA 1
ATOM 1987 C C . PHE A 1 251 ? 30.480 50.618 -28.988 1.00 71.06 251 PHE A C 1
ATOM 1989 O O . PHE A 1 251 ? 31.047 51.700 -28.825 1.00 71.06 251 PHE A O 1
ATOM 1996 N N . SER A 1 252 ? 30.621 49.913 -30.117 1.00 64.25 252 SER A N 1
ATOM 1997 C CA . SER A 1 252 ? 31.437 50.378 -31.247 1.00 64.25 252 SER A CA 1
ATOM 1998 C C . SER A 1 252 ? 30.882 51.657 -31.892 1.00 64.25 252 SER A C 1
ATOM 2000 O O . SER A 1 252 ? 31.652 52.573 -32.180 1.00 64.25 252 SER A O 1
ATOM 2002 N N . PHE A 1 253 ? 29.555 51.779 -32.015 1.00 66.44 253 PHE A N 1
ATOM 2003 C CA . PHE A 1 253 ? 28.884 52.992 -32.491 1.00 66.44 253 PHE A CA 1
ATOM 2004 C C . PHE A 1 253 ? 29.028 54.170 -31.513 1.00 66.44 253 PHE A C 1
ATOM 2006 O O . PHE A 1 253 ? 29.308 55.292 -31.940 1.00 66.44 253 PHE A O 1
ATOM 2013 N N . CYS A 1 254 ? 28.899 53.937 -30.202 1.00 63.34 254 CYS A N 1
ATOM 2014 C CA . CYS A 1 254 ? 29.121 54.972 -29.187 1.00 63.34 254 CYS A CA 1
ATOM 2015 C C . CYS A 1 254 ? 30.577 55.469 -29.170 1.00 63.34 254 CYS A C 1
ATOM 2017 O O . CYS A 1 254 ? 30.812 56.668 -29.019 1.00 63.34 254 CYS A O 1
ATOM 2019 N N . LYS A 1 255 ? 31.559 54.581 -29.384 1.00 63.47 255 LYS A N 1
ATOM 2020 C CA . LYS A 1 255 ? 32.984 54.946 -29.455 1.00 63.47 255 LYS A CA 1
ATOM 2021 C C . LYS A 1 255 ? 33.312 55.777 -30.704 1.00 63.47 255 LYS A C 1
ATOM 2023 O O . LYS A 1 255 ? 34.023 56.772 -30.591 1.00 63.47 255 LYS A O 1
ATOM 2028 N N . GLN A 1 256 ? 32.738 55.430 -31.861 1.00 60.62 256 GLN A N 1
ATOM 2029 C CA . GLN A 1 256 ? 32.883 56.214 -33.098 1.00 60.62 256 GLN A CA 1
ATOM 2030 C C . GLN A 1 256 ? 32.233 57.603 -33.013 1.00 60.62 256 GLN A C 1
ATOM 2032 O O . GLN A 1 256 ? 32.778 58.556 -33.563 1.00 60.62 256 GLN A O 1
ATOM 2037 N N . LYS A 1 257 ? 31.097 57.749 -32.313 1.00 58.34 257 LYS A N 1
ATOM 2038 C CA . LYS A 1 257 ? 30.506 59.075 -32.055 1.00 58.34 257 LYS A CA 1
ATOM 2039 C C . LYS A 1 257 ? 31.382 59.940 -31.146 1.00 58.34 257 LYS A C 1
ATOM 2041 O O . LYS A 1 257 ? 31.473 61.136 -31.386 1.00 58.34 257 LYS A O 1
ATOM 2046 N N . LYS A 1 258 ? 32.036 59.351 -30.138 1.00 56.66 258 LYS A N 1
ATOM 2047 C CA . LYS A 1 258 ? 32.890 60.088 -29.192 1.00 56.66 258 LYS A CA 1
ATOM 2048 C C . LYS A 1 258 ? 34.183 60.609 -29.841 1.00 56.66 258 LYS A C 1
ATOM 2050 O O . LYS A 1 258 ? 34.558 61.736 -29.575 1.00 56.66 258 LYS A O 1
ATOM 2055 N N . GLN A 1 259 ? 34.791 59.844 -30.754 1.00 57.69 259 GLN A N 1
ATOM 2056 C CA . GLN A 1 259 ? 35.979 60.266 -31.524 1.00 57.69 259 GLN A CA 1
ATOM 2057 C C . GLN A 1 259 ? 35.709 61.330 -32.604 1.00 57.69 259 GLN A C 1
ATOM 2059 O O . GLN A 1 259 ? 36.655 61.897 -33.128 1.00 57.69 259 GLN A O 1
ATOM 2064 N N . LYS A 1 260 ? 34.447 61.571 -32.982 1.00 56.19 260 LYS A N 1
ATOM 2065 C CA . LYS A 1 260 ? 34.064 62.647 -33.918 1.00 56.19 260 LYS A CA 1
ATOM 2066 C C . LYS A 1 260 ? 33.655 63.949 -33.212 1.00 56.19 260 LYS A C 1
ATOM 2068 O O . LYS A 1 260 ? 33.282 64.896 -33.895 1.00 56.19 260 LYS A O 1
ATOM 2073 N N . ALA A 1 261 ? 33.626 63.955 -31.878 1.00 55.75 261 ALA A N 1
ATOM 2074 C CA . ALA A 1 261 ? 33.196 65.087 -31.057 1.00 55.75 261 ALA A CA 1
ATOM 2075 C C . ALA A 1 261 ? 34.353 65.759 -30.282 1.00 55.75 261 ALA A C 1
ATOM 2077 O O . ALA A 1 261 ? 34.109 66.766 -29.622 1.00 55.75 261 ALA A O 1
ATOM 2078 N N . GLU A 1 262 ? 35.569 65.204 -30.363 1.00 46.59 262 GLU A N 1
ATOM 2079 C CA . GLU A 1 262 ? 36.855 65.868 -30.072 1.00 46.59 262 GLU A CA 1
ATOM 2080 C C . GLU A 1 262 ? 37.463 66.374 -31.384 1.00 46.59 262 GLU A C 1
ATOM 2082 O O . GLU A 1 262 ? 38.096 67.450 -31.354 1.00 46.59 262 GLU A O 1
#

Mean predicted aligned error: 10.49 Å

Foldseek 3Di:
DDPQLLPDDPDQDQQQFDLDDDDDDPVSSVVSVVNSVVCVVCCCVPPQVVVQVVCCVPPNVPRDGPVVVVVQDQAAEDQDDPLQHHDDDGQPRYDHLHDDDDDDPPDDDDDPDLLLVLAADEQADDGGCRSVVQVSSVVLLLAHYDYPVRDDPVVVVVRVCVCVVDCSNSVSSVVSNCCLVVPVDHSVRVVVVVVVVCVVPVHNVVRDDPLSVDDPCVNVVVVVVVVVVVVVVVVVVVVVVVVVVVVVVVVVVVVVVVVVVD

Solvent-accessible surface area (backbone atoms only — not comparable to full-atom values): 15246 Å² total; per-residue (Å²): 135,81,74,72,61,79,75,81,56,96,57,86,57,62,28,91,79,38,77,55,73,77,92,69,54,73,67,52,41,52,51,18,56,54,42,49,58,52,44,60,57,48,43,43,68,73,43,40,52,56,49,34,53,50,44,21,74,76,75,37,79,81,55,71,53,50,67,62,50,62,71,68,51,49,62,44,84,38,81,39,45,81,91,66,48,82,92,68,86,68,59,82,30,54,44,67,46,23,83,78,74,88,82,56,94,87,56,78,82,69,81,75,53,48,57,72,70,16,47,55,43,78,34,65,42,84,62,73,60,38,39,36,53,30,41,40,35,38,74,63,39,20,33,44,70,46,56,70,93,63,72,43,74,65,51,50,51,53,50,50,52,51,56,73,69,36,63,60,21,42,52,36,14,39,50,50,14,50,51,66,74,63,43,94,66,54,30,70,58,48,52,51,52,54,49,53,51,45,70,74,58,65,66,42,70,92,43,53,61,73,67,81,78,46,51,77,52,65,67,67,38,48,65,60,50,50,51,54,51,51,55,53,51,51,53,52,50,51,51,50,50,51,53,50,49,51,49,51,51,52,52,52,52,54,50,56,55,54,70,73,73,112

Nearest PDB structures (foldseek):
  8sfy-assembly1_A  TM=8.844E-01  e=4.363E-04  Tetranychus urticae
  7vm0-assembly1_A  TM=8.894E-01  e=4.699E-03  Bacillus subtilis
  5du2-assembly2_B  TM=8.723E-01  e=5.276E-03  Actinomadura verrucosospora
  8h5d-assembly1_A  TM=8.487E-01  e=1.414E-02  Bacillus subtilis
  2iya-assembly1_A  TM=8.509E-01  e=1.498E-02  Streptomyces antibioticus

Secondary structure (DSSP, 8-state):
---GGGTT--S-PPPTT----SPPPHHHHHHHHHHHHHHHHHHIIIIIHHHHHHHHHHT-TTPPPHHHHHHH-S-EEE---TTTSPP----TTEEE--------TTSPPPPPPHHHHT--EEE---STTHHHHHHHHHHTTSEEE--GGG--HHHHHHHHHHHHH-HHHHHHHHHHHHHHHT-SS-HHHHHHHHHHHHHHH---GGGS-GGGGS-HHHHTTHHHHHHHHHHHHHHHHHHHHHHHHHHHHHHHHHHHHHHT--